Protein AF-A0A2I0KLZ4-F1 (afdb_monomer)

InterPro domains:
  IPR000477 Reverse transcriptase domain [PF00078] (87-154)
  IPR043128 Reverse transcriptase/Diguanylate cyclase domain [G3DSA:3.30.70.270] (88-162)
  IPR043502 DNA/RNA polymerase superfamily [SSF56672] (26-182)
  IPR053134 RNA-directed DNA polymerase homolog [PTHR24559] (25-86)

Secondary structure (DSSP, 8-state):
-HHHHHHTGGGBPPPS-S--SS-HHHHHHHHHHHTTS----SS-S----EEEEE-TTS-EEEEE--HHHHHHS------SSSSHHHHHHHHHHTTTBTTTEEEETTEEEE---TTS-HHHHHHHHHHHHHHTT--B-TTT---S-SEEEETTEEEESS-EEE-HHHHHHHHTPPPP-STT--

Organism: Punica granatum (NCBI:txid22663)

Solvent-accessible surface area (backbone atoms only — not comparable to full-atom values): 11755 Å² total; per-residue (Å²): 108,72,68,58,53,61,74,47,48,83,34,39,50,83,80,88,83,86,80,87,90,69,61,63,66,60,53,54,51,53,48,34,37,77,71,66,76,44,78,93,75,94,79,70,97,70,87,64,55,78,44,78,39,78,41,99,85,73,48,69,41,81,39,71,53,49,67,66,56,63,67,72,43,84,82,75,89,64,76,78,93,68,51,69,69,47,44,51,53,41,69,78,38,55,90,41,50,84,74,39,28,49,78,55,90,91,49,74,45,81,56,66,61,94,93,52,66,54,64,59,56,49,47,55,52,48,56,50,30,50,76,71,71,44,64,44,56,62,94,76,60,82,78,94,62,72,53,49,79,53,102,61,25,36,41,43,89,87,49,79,42,71,28,66,65,60,55,47,53,62,72,68,53,74,82,65,89,46,80,88,65,102

Sequence (182 aa):
MIDFLKEYQEVFAWSYADMLGLDPSIEEVVKQINTGFLEVCNYSEWVANIVPIEKKDGRVRVCVDYRDLNKASPKDNFPQPHIDVLRAMVTLFHDMMHKEIEIYVDDMIAKSKEGEDYLVILKHLFDRLKKYKLRLNPAKCTFGAKSGKLLGFVVSERSIEVDPYKVKAIRELPPPSTVREV

Mean predicted aligned error: 12.17 Å

Structure (mmCIF, N/CA/C/O backbone):
data_AF-A0A2I0KLZ4-F1
#
_entry.id   AF-A0A2I0KLZ4-F1
#
loop_
_atom_site.group_PDB
_atom_site.id
_atom_site.type_symbol
_atom_site.label_atom_id
_atom_site.label_alt_id
_atom_site.label_comp_id
_atom_site.label_asym_id
_atom_site.label_entity_id
_atom_site.label_seq_id
_atom_site.pdbx_PDB_ins_code
_atom_site.Cartn_x
_atom_site.Cartn_y
_atom_site.Cartn_z
_atom_site.occupancy
_atom_site.B_iso_or_equiv
_atom_site.auth_seq_id
_atom_site.auth_comp_id
_atom_site.auth_asym_id
_atom_site.auth_atom_id
_atom_site.pdbx_PDB_model_num
ATOM 1 N N . MET A 1 1 ? -1.731 2.064 21.688 1.00 77.25 1 MET A N 1
ATOM 2 C CA . MET A 1 1 ? -1.473 2.259 20.240 1.00 77.25 1 MET A CA 1
ATOM 3 C C . MET A 1 1 ? -0.016 1.991 19.881 1.00 77.25 1 MET A C 1
ATOM 5 O O . MET A 1 1 ? 0.218 1.078 19.112 1.00 77.25 1 MET A O 1
ATOM 9 N N . ILE A 1 2 ? 0.968 2.716 20.433 1.00 77.56 2 ILE A N 1
ATOM 10 C CA . ILE A 1 2 ? 2.391 2.489 20.094 1.00 77.56 2 ILE A CA 1
ATOM 11 C C . ILE A 1 2 ? 2.844 1.061 20.433 1.00 77.56 2 ILE A C 1
ATOM 13 O O . ILE A 1 2 ? 3.432 0.404 19.582 1.00 77.56 2 ILE A O 1
ATOM 17 N N . ASP A 1 3 ? 2.527 0.561 21.630 1.00 81.69 3 ASP A N 1
ATOM 18 C CA . ASP A 1 3 ? 2.915 -0.803 22.030 1.00 81.69 3 ASP A CA 1
ATOM 19 C C . ASP A 1 3 ? 2.234 -1.876 21.171 1.00 81.69 3 ASP A C 1
ATOM 21 O O . ASP A 1 3 ? 2.876 -2.832 20.755 1.00 81.69 3 ASP A O 1
ATOM 25 N N . PHE A 1 4 ? 0.976 -1.641 20.785 1.00 83.81 4 PHE A N 1
ATOM 26 C CA . PHE A 1 4 ? 0.249 -2.484 19.833 1.00 83.81 4 PHE A CA 1
ATOM 27 C C . PHE A 1 4 ? 0.931 -2.521 18.452 1.00 83.81 4 PHE A C 1
ATOM 29 O O . PHE A 1 4 ? 1.131 -3.584 17.879 1.00 83.81 4 PHE A O 1
ATOM 36 N N . LEU A 1 5 ? 1.355 -1.372 17.912 1.00 82.81 5 LEU A N 1
ATOM 37 C CA . LEU A 1 5 ? 2.069 -1.333 16.627 1.00 82.81 5 LEU A CA 1
ATOM 38 C C . LEU A 1 5 ? 3.445 -2.017 16.702 1.00 82.81 5 LEU A C 1
ATOM 40 O O . LEU A 1 5 ? 3.904 -2.569 15.704 1.00 82.81 5 LEU 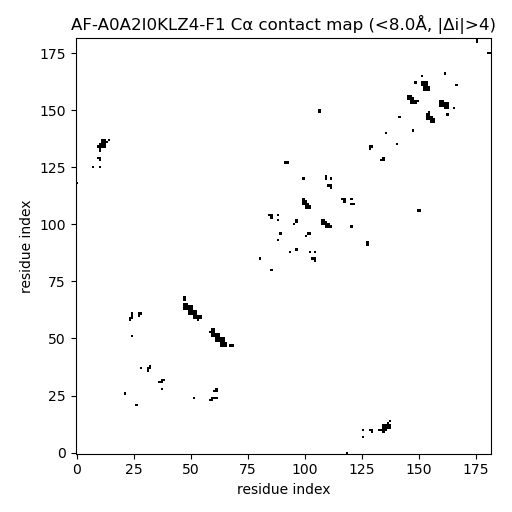A O 1
ATOM 44 N N . LYS A 1 6 ? 4.099 -1.991 17.871 1.00 79.12 6 LYS A N 1
ATOM 45 C CA . LYS A 1 6 ? 5.355 -2.717 18.112 1.00 79.12 6 LYS A CA 1
ATOM 46 C C . LYS A 1 6 ? 5.154 -4.233 18.167 1.00 79.12 6 LYS A C 1
ATOM 48 O O . LYS A 1 6 ? 6.034 -4.959 17.725 1.00 79.12 6 LYS A O 1
ATOM 53 N N . GLU A 1 7 ? 4.020 -4.700 18.679 1.00 86.81 7 GLU A N 1
ATOM 54 C CA . GLU A 1 7 ? 3.670 -6.126 18.697 1.00 86.81 7 GLU A CA 1
ATOM 55 C C . GLU A 1 7 ? 3.485 -6.696 17.281 1.00 86.81 7 GLU A C 1
ATOM 57 O O . GLU A 1 7 ? 3.832 -7.846 17.038 1.00 86.81 7 GLU A O 1
ATOM 62 N N . TYR A 1 8 ? 3.006 -5.874 16.341 1.00 85.50 8 TYR A N 1
ATOM 63 C CA . TYR A 1 8 ? 2.687 -6.260 14.960 1.00 85.50 8 TYR A CA 1
ATOM 64 C C . TYR A 1 8 ? 3.692 -5.736 13.916 1.00 85.50 8 TYR A C 1
ATOM 66 O O . TYR A 1 8 ? 3.329 -5.443 12.772 1.00 85.50 8 TYR A O 1
ATOM 74 N N . GLN A 1 9 ? 4.968 -5.590 14.282 1.00 79.38 9 GLN A N 1
ATOM 75 C CA . GLN A 1 9 ? 6.009 -5.040 13.400 1.00 79.38 9 GLN A CA 1
ATOM 76 C C . GLN A 1 9 ? 6.151 -5.784 12.064 1.00 79.38 9 GLN A C 1
ATOM 78 O O . GLN A 1 9 ? 6.431 -5.167 11.040 1.00 79.38 9 GLN A O 1
ATOM 83 N N . GLU A 1 10 ? 5.911 -7.092 12.042 1.00 78.81 10 GLU A N 1
ATOM 84 C CA . GLU A 1 10 ? 5.998 -7.955 10.863 1.00 78.81 10 GLU A CA 1
ATOM 85 C C . GLU A 1 10 ? 4.926 -7.683 9.797 1.00 78.81 10 GLU A C 1
ATOM 87 O O . GLU A 1 10 ? 5.095 -8.077 8.637 1.00 78.81 10 GLU A O 1
ATOM 92 N N . VAL A 1 11 ? 3.831 -7.018 10.183 1.00 85.56 11 VAL A N 1
ATOM 93 C CA . VAL A 1 11 ? 2.779 -6.554 9.267 1.00 85.56 11 VAL A CA 1
ATOM 94 C C . VAL A 1 11 ? 3.262 -5.340 8.474 1.00 85.56 11 VAL A C 1
ATOM 96 O O . VAL A 1 11 ? 2.727 -5.049 7.409 1.00 85.56 11 VAL A O 1
ATOM 99 N N . PHE A 1 12 ? 4.305 -4.645 8.927 1.00 81.44 12 PHE A N 1
ATOM 100 C CA . PHE A 1 12 ? 4.849 -3.485 8.235 1.00 81.44 12 PHE A CA 1
ATOM 101 C C . PHE A 1 12 ? 6.035 -3.863 7.340 1.00 81.44 12 PHE A C 1
ATOM 103 O O . PHE A 1 12 ? 6.899 -4.666 7.687 1.00 81.44 12 PHE A O 1
ATOM 110 N N . ALA A 1 13 ? 6.088 -3.274 6.147 1.00 72.62 13 ALA A N 1
ATOM 111 C CA . ALA A 1 13 ? 7.264 -3.341 5.292 1.00 72.62 13 ALA A CA 1
ATOM 112 C C . ALA A 1 13 ? 8.399 -2.489 5.891 1.00 72.62 13 ALA A C 1
ATOM 114 O O . ALA A 1 13 ? 8.165 -1.366 6.341 1.00 72.62 13 ALA A O 1
ATOM 115 N N . TRP A 1 14 ? 9.629 -3.011 5.870 1.00 56.78 14 TRP A N 1
ATOM 116 C CA . TRP A 1 14 ? 10.819 -2.321 6.376 1.00 56.78 14 TRP A CA 1
ATOM 117 C C . TRP A 1 14 ? 11.061 -0.982 5.662 1.00 56.78 14 TRP A C 1
ATOM 119 O O . TRP A 1 14 ? 10.890 -0.865 4.444 1.00 56.78 14 TRP A O 1
ATOM 129 N N . SER A 1 15 ? 11.471 0.029 6.435 1.00 53.22 15 SER A N 1
ATOM 130 C CA . SER A 1 15 ? 11.843 1.349 5.919 1.00 53.22 15 SER A CA 1
ATOM 131 C C . SER A 1 15 ? 13.160 1.281 5.132 1.00 53.22 15 SER A C 1
ATOM 133 O O . SER A 1 15 ? 14.058 0.513 5.455 1.00 53.22 15 SER A O 1
ATOM 135 N N . TYR A 1 16 ? 13.248 2.089 4.077 1.00 49.69 16 TYR A N 1
ATOM 136 C CA . TYR A 1 16 ? 14.308 2.093 3.060 1.00 49.69 16 TYR A CA 1
ATOM 137 C C . TYR A 1 16 ? 15.537 2.944 3.457 1.00 49.69 16 TYR A C 1
ATOM 139 O O . TYR A 1 16 ? 16.311 3.314 2.586 1.00 49.69 16 TYR A O 1
ATOM 147 N N . ALA A 1 17 ? 15.682 3.331 4.726 1.00 47.25 17 ALA A N 1
ATOM 148 C CA . ALA A 1 17 ? 16.567 4.431 5.123 1.00 47.25 17 ALA A CA 1
ATOM 149 C C . ALA A 1 17 ? 18.050 4.071 5.377 1.00 47.25 17 ALA A C 1
ATOM 151 O O . ALA A 1 17 ? 18.837 4.991 5.567 1.00 47.25 17 ALA A O 1
ATOM 152 N N . ASP A 1 18 ? 18.453 2.794 5.353 1.00 43.84 18 ASP A N 1
ATOM 153 C CA . ASP A 1 18 ? 19.732 2.375 5.964 1.00 43.84 18 ASP A CA 1
ATOM 154 C C . ASP A 1 18 ? 20.836 1.877 5.009 1.00 43.84 18 ASP A C 1
ATOM 156 O O . ASP A 1 18 ? 21.743 1.174 5.452 1.00 43.84 18 ASP A O 1
ATOM 160 N N . MET A 1 19 ? 20.831 2.209 3.714 1.00 39.34 19 MET A N 1
ATOM 161 C CA . MET A 1 19 ? 21.924 1.785 2.820 1.00 39.34 19 MET A CA 1
ATOM 162 C C . MET A 1 19 ? 22.423 2.937 1.937 1.00 39.34 19 MET A C 1
ATOM 164 O O . MET A 1 19 ? 21.655 3.610 1.262 1.00 39.34 19 MET A O 1
ATOM 168 N N . LEU A 1 20 ? 23.731 3.214 2.020 1.00 38.75 20 LEU A N 1
ATOM 169 C CA . LEU A 1 20 ? 24.449 4.248 1.268 1.00 38.75 20 LEU A CA 1
ATOM 170 C C . LEU A 1 20 ? 25.515 3.584 0.384 1.00 38.75 20 LEU A C 1
ATOM 172 O O . LEU A 1 20 ? 26.321 2.808 0.896 1.00 38.75 20 LEU A O 1
ATOM 176 N N . GLY A 1 21 ? 25.599 3.983 -0.894 1.00 45.34 21 GLY A N 1
ATOM 177 C CA . GLY A 1 21 ? 26.885 4.017 -1.612 1.00 45.34 21 GLY A CA 1
ATOM 178 C C . GLY A 1 21 ? 27.029 3.294 -2.958 1.00 45.34 21 GLY A C 1
ATOM 179 O O . GLY A 1 21 ? 28.167 3.091 -3.372 1.00 45.34 21 GLY A O 1
ATOM 180 N N . LEU A 1 22 ? 25.957 2.923 -3.665 1.00 45.44 22 LEU A N 1
ATOM 181 C CA . LEU A 1 22 ? 26.035 2.308 -5.005 1.00 45.44 22 LEU A CA 1
ATOM 182 C C . LEU A 1 22 ? 25.039 2.951 -5.987 1.00 45.44 22 LEU A C 1
ATOM 184 O O . LEU A 1 22 ? 24.196 3.747 -5.583 1.00 45.44 22 LEU A O 1
ATOM 188 N N . ASP A 1 23 ? 25.165 2.633 -7.283 1.00 59.16 23 ASP A N 1
ATOM 189 C CA . ASP A 1 23 ? 24.209 3.045 -8.323 1.00 59.16 23 ASP A CA 1
ATOM 190 C C . ASP A 1 23 ? 22.766 2.726 -7.863 1.00 59.16 23 ASP A C 1
ATOM 192 O O . ASP A 1 23 ? 22.463 1.550 -7.616 1.00 59.16 23 ASP A O 1
ATOM 196 N N . PRO A 1 24 ? 21.872 3.732 -7.754 1.00 59.97 24 PRO A N 1
ATOM 197 C CA . PRO A 1 24 ? 20.526 3.555 -7.203 1.00 59.97 24 PRO A CA 1
ATOM 198 C C . PRO A 1 24 ? 19.685 2.502 -7.933 1.00 59.97 24 PRO A C 1
ATOM 200 O O . PRO A 1 24 ? 18.755 1.937 -7.357 1.00 59.97 24 PRO A O 1
ATOM 203 N N . SER A 1 25 ? 19.983 2.239 -9.208 1.00 63.12 25 SER A N 1
ATOM 204 C CA . SER A 1 25 ? 19.291 1.220 -9.996 1.00 63.12 25 SER A CA 1
ATOM 205 C C . SER A 1 25 ? 19.731 -0.201 -9.630 1.00 63.12 25 SER A C 1
ATOM 207 O O . SER A 1 25 ? 18.892 -1.097 -9.531 1.00 63.12 25 SER A O 1
ATOM 209 N N . ILE A 1 26 ? 21.024 -0.401 -9.365 1.00 67.00 26 ILE A N 1
ATOM 210 C CA . ILE A 1 26 ? 21.593 -1.698 -8.979 1.00 67.00 26 ILE A CA 1
ATOM 211 C C . ILE A 1 26 ? 21.190 -2.045 -7.545 1.00 67.00 26 ILE A C 1
ATOM 213 O O . ILE A 1 26 ? 20.821 -3.189 -7.279 1.00 67.00 26 ILE A O 1
ATOM 217 N N . GLU A 1 27 ? 21.196 -1.070 -6.635 1.00 70.44 27 GLU A N 1
ATOM 218 C CA . GLU A 1 27 ? 20.752 -1.272 -5.251 1.00 70.44 27 GLU A CA 1
ATOM 219 C C . GLU A 1 27 ? 19.294 -1.759 -5.185 1.00 70.44 27 GLU A C 1
ATOM 221 O O . GLU A 1 27 ? 18.989 -2.733 -4.492 1.00 70.44 27 GLU A O 1
ATOM 226 N N . GLU A 1 28 ? 18.399 -1.142 -5.962 1.00 71.25 28 GLU A N 1
ATOM 227 C CA . GLU A 1 28 ? 16.984 -1.519 -6.006 1.00 71.25 28 GLU A CA 1
ATOM 228 C C . GLU A 1 28 ? 16.784 -2.947 -6.553 1.00 71.25 28 GLU A C 1
ATOM 230 O O . GLU A 1 28 ? 15.979 -3.708 -6.011 1.00 71.25 28 GLU A O 1
ATOM 235 N N . VAL A 1 29 ? 17.548 -3.359 -7.573 1.00 75.56 29 VAL A N 1
ATOM 236 C CA . VAL A 1 29 ? 17.492 -4.731 -8.114 1.00 75.56 29 VAL A CA 1
ATOM 237 C C . VAL A 1 29 ? 18.037 -5.749 -7.108 1.00 75.56 29 VAL A C 1
ATOM 239 O O . VAL A 1 29 ? 17.384 -6.761 -6.845 1.00 75.56 29 VAL A O 1
ATOM 242 N N . VAL A 1 30 ? 19.191 -5.478 -6.489 1.00 76.00 30 VAL A N 1
ATOM 243 C CA . VAL A 1 30 ? 19.788 -6.351 -5.459 1.00 76.00 30 VAL A CA 1
ATOM 244 C C . VAL A 1 30 ? 18.844 -6.510 -4.265 1.00 76.00 30 VAL A C 1
ATOM 246 O O . VAL A 1 30 ? 18.677 -7.613 -3.743 1.00 76.00 30 VAL A O 1
ATOM 249 N N . LYS A 1 31 ? 18.152 -5.441 -3.863 1.00 72.06 31 LYS A N 1
ATOM 250 C CA . LYS A 1 31 ? 17.119 -5.495 -2.824 1.00 72.06 31 LYS A CA 1
ATOM 251 C C . LYS A 1 31 ? 15.972 -6.433 -3.197 1.00 72.06 31 LYS A C 1
ATOM 253 O O . LYS A 1 31 ? 15.527 -7.225 -2.362 1.00 72.06 31 LYS A O 1
ATOM 258 N N . GLN A 1 32 ? 15.474 -6.350 -4.426 1.00 74.94 32 GLN A N 1
ATOM 259 C CA . GLN A 1 32 ? 14.390 -7.217 -4.881 1.00 74.94 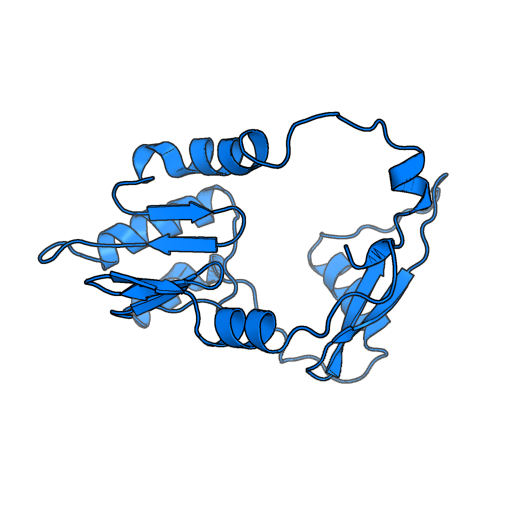32 GLN A CA 1
ATOM 260 C C . GLN A 1 32 ? 14.825 -8.691 -4.945 1.00 74.94 32 GLN A C 1
ATOM 262 O O . GLN A 1 32 ? 14.034 -9.562 -4.591 1.00 74.94 32 GLN A O 1
ATOM 267 N N . ILE A 1 33 ? 16.092 -8.978 -5.266 1.00 78.81 33 ILE A N 1
ATOM 268 C CA . ILE A 1 33 ? 16.663 -10.333 -5.168 1.00 78.81 33 ILE A CA 1
ATOM 269 C C . ILE A 1 33 ? 16.727 -10.802 -3.705 1.00 78.81 33 ILE A C 1
ATOM 271 O O . ILE A 1 33 ? 16.198 -11.858 -3.370 1.00 78.81 33 ILE A O 1
ATOM 275 N N . ASN A 1 34 ? 17.295 -9.997 -2.800 1.00 75.00 34 ASN A N 1
ATOM 276 C CA . ASN A 1 34 ? 17.437 -10.354 -1.379 1.00 75.00 34 ASN A CA 1
ATOM 277 C C . ASN A 1 34 ? 16.092 -10.567 -0.665 1.00 75.00 34 ASN A C 1
ATOM 279 O O . ASN A 1 34 ? 16.003 -11.332 0.293 1.00 75.00 34 ASN A O 1
ATOM 283 N N . THR A 1 35 ? 15.040 -9.881 -1.115 1.00 72.50 35 THR A N 1
ATOM 284 C CA . THR A 1 35 ? 13.671 -10.048 -0.597 1.00 72.50 35 THR A CA 1
ATOM 285 C C . THR A 1 35 ? 12.906 -11.200 -1.255 1.00 72.50 35 THR A C 1
ATOM 287 O O . THR A 1 35 ? 11.785 -11.488 -0.836 1.00 72.50 35 THR A O 1
ATOM 290 N N . GLY A 1 36 ? 13.502 -11.873 -2.247 1.00 74.12 36 GLY A N 1
ATOM 291 C CA . GLY A 1 36 ? 12.901 -12.986 -2.983 1.00 74.12 36 GLY A CA 1
ATOM 292 C C . GLY A 1 36 ? 11.841 -12.565 -4.003 1.00 74.12 36 GLY A C 1
ATOM 293 O O . GLY A 1 36 ? 11.040 -13.395 -4.420 1.00 74.12 36 GLY A O 1
ATOM 294 N N . PHE A 1 37 ? 11.794 -11.283 -4.377 1.00 74.19 37 PHE A N 1
ATOM 295 C CA . PHE A 1 37 ? 10.892 -10.779 -5.416 1.00 74.19 37 PHE A CA 1
ATOM 296 C C . PHE A 1 37 ? 11.436 -11.035 -6.829 1.00 74.19 37 PHE A C 1
ATOM 298 O O . PHE A 1 37 ? 10.658 -11.240 -7.758 1.00 74.19 37 PHE A O 1
ATOM 305 N N . LEU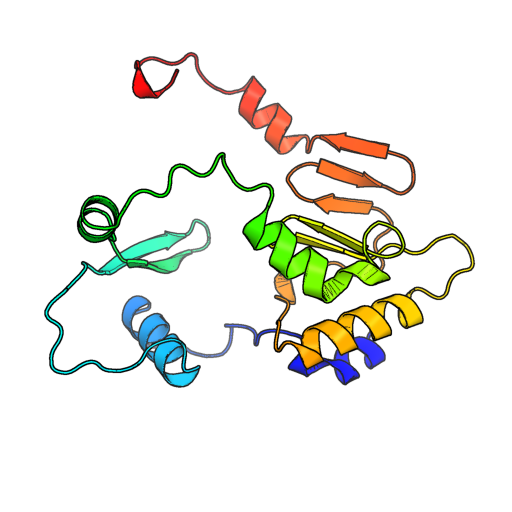 A 1 38 ? 12.764 -11.036 -6.987 1.00 80.69 38 LEU A N 1
ATOM 306 C CA . LEU A 1 38 ? 13.463 -11.377 -8.226 1.00 80.69 38 LEU A CA 1
ATOM 307 C C . LEU A 1 38 ? 14.370 -12.592 -8.021 1.00 80.69 38 LEU A C 1
ATOM 309 O O . LEU A 1 38 ? 14.909 -12.804 -6.937 1.00 80.69 38 LEU A O 1
ATOM 313 N N . GLU A 1 39 ? 14.591 -13.338 -9.097 1.00 83.38 39 GLU A N 1
ATOM 314 C CA . GLU A 1 39 ? 15.518 -14.466 -9.154 1.00 83.38 39 GLU A CA 1
ATOM 315 C C . GLU A 1 39 ? 16.369 -14.368 -10.427 1.00 83.38 39 GLU A C 1
ATOM 317 O O . GLU A 1 39 ? 15.939 -13.813 -11.442 1.00 83.38 39 GLU A O 1
ATOM 322 N N . VAL A 1 40 ? 17.596 -14.888 -10.375 1.00 85.00 40 VAL A N 1
ATOM 323 C CA . VAL A 1 40 ? 18.497 -14.918 -11.532 1.00 85.00 40 VAL A CA 1
ATOM 324 C C . VAL A 1 40 ? 18.024 -15.979 -12.527 1.00 85.00 40 VAL A C 1
ATOM 326 O O . VAL A 1 40 ? 17.937 -17.158 -12.195 1.00 85.00 40 VAL A O 1
ATOM 329 N N . CYS A 1 41 ? 17.779 -15.571 -13.773 1.00 84.00 41 CYS A N 1
ATOM 330 C CA . CYS A 1 41 ? 17.452 -16.470 -14.877 1.00 84.00 41 CYS A CA 1
ATOM 331 C C . CYS A 1 41 ? 18.624 -16.536 -15.867 1.00 84.00 41 CYS A C 1
ATOM 333 O O . CYS A 1 41 ? 19.024 -15.517 -16.423 1.00 84.00 41 CYS A O 1
ATOM 335 N N . ASN A 1 42 ? 19.164 -17.736 -16.104 1.00 79.12 42 ASN A N 1
ATOM 336 C CA . ASN A 1 42 ? 20.332 -17.930 -16.975 1.00 79.12 42 ASN A CA 1
ATOM 337 C C . ASN A 1 42 ? 19.972 -18.187 -18.453 1.00 79.12 42 ASN A C 1
ATOM 339 O O . ASN A 1 42 ? 20.849 -18.112 -19.309 1.00 79.12 42 ASN A O 1
ATOM 343 N N . TYR A 1 43 ? 18.701 -18.485 -18.760 1.00 74.94 43 TYR A N 1
ATOM 344 C CA . TYR A 1 43 ? 18.252 -18.924 -20.090 1.00 74.94 43 TYR A CA 1
ATOM 345 C C . TYR A 1 43 ? 16.854 -18.381 -20.431 1.00 74.94 43 TYR A C 1
ATOM 347 O O . TYR A 1 43 ? 15.897 -19.140 -20.569 1.00 74.94 43 TYR A O 1
ATOM 355 N N . SER A 1 44 ? 16.710 -17.058 -20.529 1.00 80.31 44 SER A N 1
ATOM 356 C CA . SER A 1 44 ? 15.431 -16.431 -20.879 1.00 80.31 44 SER A CA 1
ATOM 357 C C . SER A 1 44 ? 15.236 -16.337 -22.395 1.00 80.31 44 SER A C 1
ATOM 359 O O . SER A 1 44 ? 16.037 -15.708 -23.084 1.00 80.31 44 SER A O 1
ATOM 361 N N . GLU A 1 45 ? 14.125 -16.859 -22.913 1.00 84.25 45 GLU A N 1
ATOM 362 C CA . GLU A 1 45 ? 13.691 -16.596 -24.299 1.00 84.25 45 GLU A CA 1
ATOM 363 C C . GLU A 1 45 ? 13.118 -15.178 -24.483 1.00 84.25 45 GLU A C 1
ATOM 365 O O . GLU A 1 45 ? 12.977 -14.695 -25.604 1.00 84.25 45 GLU A O 1
ATOM 370 N N . TRP A 1 46 ? 12.806 -14.499 -23.375 1.00 83.50 46 TRP A N 1
ATOM 371 C CA . TRP A 1 46 ? 12.193 -13.176 -23.342 1.00 83.50 46 TRP A CA 1
ATOM 372 C C . TRP A 1 46 ? 13.040 -12.210 -22.522 1.00 83.50 46 TRP A C 1
ATOM 374 O O . TRP A 1 46 ? 13.427 -12.518 -21.397 1.00 83.50 46 TRP A O 1
ATOM 384 N N . VAL A 1 47 ? 13.282 -11.020 -23.072 1.00 85.00 47 VAL A N 1
ATOM 385 C CA . VAL A 1 47 ? 14.006 -9.936 -22.400 1.00 85.00 47 VAL A CA 1
ATOM 386 C C . VAL A 1 47 ? 13.194 -8.656 -22.542 1.00 85.00 47 VAL A C 1
ATOM 388 O O . VAL A 1 47 ? 12.685 -8.349 -23.618 1.00 85.00 47 VAL A O 1
ATOM 391 N N . ALA A 1 48 ? 13.075 -7.908 -21.449 1.00 86.12 48 ALA A N 1
ATOM 392 C CA . ALA A 1 48 ? 12.462 -6.590 -21.434 1.00 86.12 48 ALA A CA 1
ATOM 393 C C . ALA A 1 48 ? 13.476 -5.568 -20.920 1.00 86.12 48 ALA A C 1
ATOM 395 O O . ALA A 1 48 ? 14.255 -5.851 -20.008 1.00 86.12 48 ALA A O 1
ATOM 396 N N . ASN A 1 49 ? 13.465 -4.375 -21.510 1.00 85.00 49 ASN A N 1
ATOM 397 C CA . ASN A 1 49 ? 14.389 -3.321 -21.117 1.00 85.00 49 ASN A CA 1
ATOM 398 C C . ASN A 1 49 ? 14.061 -2.815 -19.710 1.00 85.00 49 ASN A C 1
ATOM 400 O O . ASN A 1 49 ? 12.897 -2.588 -19.371 1.00 85.00 49 ASN A O 1
ATOM 404 N N . ILE A 1 50 ? 15.104 -2.583 -18.917 1.00 82.56 50 ILE A N 1
ATOM 405 C CA . ILE A 1 50 ? 14.997 -1.895 -17.635 1.00 82.56 50 ILE A CA 1
ATOM 406 C C . ILE A 1 50 ? 15.136 -0.390 -17.878 1.00 82.56 50 ILE A C 1
ATOM 408 O O . ILE A 1 50 ? 16.095 0.072 -18.490 1.00 82.56 50 ILE A O 1
ATOM 412 N N . VAL A 1 51 ? 14.166 0.371 -17.386 1.00 84.44 51 VAL A N 1
ATOM 413 C CA . VAL A 1 51 ? 14.066 1.822 -17.520 1.00 84.44 51 VAL A CA 1
ATOM 414 C C . VAL A 1 51 ? 14.100 2.440 -16.119 1.00 84.44 51 VAL A C 1
ATOM 416 O O . VAL A 1 51 ? 13.106 2.353 -15.390 1.00 84.44 51 VAL A O 1
ATOM 419 N N . PRO A 1 52 ? 15.220 3.053 -15.703 1.00 80.94 52 PRO A N 1
ATOM 420 C CA . PRO A 1 52 ? 15.263 3.822 -14.469 1.00 80.94 52 PRO A CA 1
ATOM 421 C C . PRO A 1 52 ? 14.478 5.126 -14.647 1.00 80.94 52 PRO A C 1
ATOM 423 O O . PRO A 1 52 ? 14.645 5.844 -15.631 1.00 80.94 52 PRO A O 1
ATOM 426 N N . ILE A 1 53 ? 13.601 5.428 -13.694 1.00 81.69 53 ILE A N 1
ATOM 427 C CA . ILE A 1 53 ? 12.789 6.647 -13.678 1.00 81.69 53 ILE A CA 1
ATOM 428 C C . ILE A 1 53 ? 13.026 7.377 -12.364 1.00 81.69 53 ILE A C 1
ATOM 430 O O . ILE A 1 53 ? 12.820 6.810 -11.291 1.00 81.69 53 ILE A O 1
ATOM 434 N N . GLU A 1 54 ? 13.387 8.650 -12.432 1.00 81.44 54 GLU A N 1
ATOM 435 C CA . GLU A 1 54 ? 13.489 9.497 -11.248 1.00 81.44 54 GLU A CA 1
ATOM 436 C C . GLU A 1 54 ? 12.095 9.902 -10.752 1.00 81.44 54 GLU A C 1
ATOM 438 O O . GLU A 1 54 ? 11.255 10.428 -11.489 1.00 81.44 54 GLU A O 1
ATOM 443 N N . LYS A 1 55 ? 11.820 9.644 -9.474 1.00 77.38 55 LYS A N 1
ATOM 444 C CA . LYS A 1 55 ? 10.647 10.182 -8.789 1.00 77.38 55 LYS A CA 1
ATOM 445 C C . LYS A 1 55 ? 10.881 11.651 -8.440 1.00 77.38 55 LYS A C 1
ATOM 447 O O . LYS A 1 55 ? 12.007 12.103 -8.270 1.00 77.38 55 LYS A O 1
ATOM 452 N N . LYS A 1 56 ? 9.781 12.377 -8.208 1.00 78.06 56 LYS A N 1
ATOM 453 C CA . LYS A 1 56 ? 9.802 13.781 -7.749 1.00 78.06 56 LYS A CA 1
ATOM 454 C C . LYS A 1 56 ? 10.575 14.000 -6.439 1.00 78.06 56 LYS A C 1
ATOM 456 O O . LYS A 1 56 ? 10.955 15.125 -6.154 1.00 78.06 56 LYS A O 1
ATOM 461 N N . ASP A 1 57 ? 10.759 12.952 -5.639 1.00 77.00 57 ASP A N 1
ATOM 462 C CA . ASP A 1 57 ? 11.500 12.979 -4.374 1.00 77.00 57 ASP A CA 1
ATOM 463 C C . ASP A 1 57 ? 12.984 12.587 -4.526 1.00 77.00 57 ASP A C 1
ATOM 465 O O . ASP A 1 57 ? 13.657 12.364 -3.524 1.00 77.00 57 ASP A O 1
ATOM 469 N N . GLY A 1 58 ? 13.486 12.473 -5.761 1.00 73.94 58 GLY A N 1
ATOM 470 C CA . GLY A 1 58 ? 14.872 12.116 -6.073 1.00 73.94 58 GLY A CA 1
ATOM 471 C C . GLY A 1 58 ? 15.178 10.617 -6.017 1.00 73.94 58 GLY A C 1
ATOM 472 O O . GLY A 1 58 ? 16.282 10.213 -6.368 1.00 73.94 58 GLY A O 1
ATOM 473 N N . ARG A 1 59 ? 14.227 9.761 -5.609 1.00 74.88 59 ARG A N 1
ATOM 474 C CA . ARG A 1 59 ? 14.430 8.302 -5.600 1.00 74.88 59 ARG A CA 1
ATOM 475 C C . ARG A 1 59 ? 14.273 7.713 -6.999 1.00 74.88 59 ARG A C 1
ATOM 477 O O . ARG A 1 59 ? 13.330 8.052 -7.712 1.00 74.88 59 ARG A O 1
ATOM 484 N N . VAL A 1 60 ? 15.122 6.756 -7.366 1.00 75.19 60 VAL A N 1
ATOM 485 C CA . VAL A 1 60 ? 14.984 6.018 -8.630 1.00 75.19 60 VAL A CA 1
ATOM 486 C C . VAL A 1 60 ? 13.941 4.907 -8.483 1.00 75.19 60 VAL A C 1
ATOM 488 O O . VAL A 1 60 ? 13.859 4.221 -7.466 1.00 75.19 60 VAL A O 1
ATOM 491 N N . ARG A 1 61 ? 13.100 4.743 -9.503 1.00 79.19 61 ARG A N 1
ATOM 492 C CA . ARG A 1 61 ? 12.215 3.596 -9.691 1.00 79.19 61 ARG A CA 1
ATOM 493 C C . ARG A 1 61 ? 12.710 2.803 -10.888 1.00 79.19 61 ARG A C 1
ATOM 495 O O . ARG A 1 61 ? 12.733 3.322 -11.999 1.00 79.19 61 ARG A O 1
ATOM 502 N N . VAL A 1 62 ? 13.049 1.543 -10.662 1.00 81.38 62 VAL A N 1
ATOM 503 C CA . VAL A 1 62 ? 13.354 0.598 -11.734 1.00 81.38 62 VAL A CA 1
ATOM 504 C C . VAL A 1 62 ? 12.028 0.129 -12.338 1.00 81.38 62 VAL A C 1
ATOM 506 O O . VAL A 1 62 ? 11.233 -0.531 -11.668 1.00 81.38 62 VAL A O 1
ATOM 509 N N . CYS A 1 63 ? 11.746 0.525 -13.577 1.00 82.69 63 CYS A N 1
ATOM 510 C CA . CYS A 1 63 ? 10.572 0.088 -14.329 1.00 82.69 63 CYS A CA 1
ATOM 511 C C . CYS A 1 63 ? 10.998 -0.888 -15.422 1.00 82.69 63 CYS A C 1
ATOM 513 O O . CYS A 1 63 ? 12.027 -0.695 -16.055 1.00 82.69 63 CYS A O 1
ATOM 515 N N . VAL A 1 64 ? 10.195 -1.916 -15.679 1.00 83.81 64 VAL A N 1
ATOM 516 C CA . VAL A 1 64 ? 10.434 -2.838 -16.795 1.00 83.81 64 VAL A CA 1
ATOM 517 C C . VAL A 1 64 ? 9.507 -2.460 -17.946 1.00 83.81 64 VAL A C 1
ATOM 519 O O . VAL A 1 64 ? 8.302 -2.276 -17.752 1.00 83.81 64 VAL A O 1
ATOM 522 N N . ASP A 1 65 ? 10.067 -2.309 -19.142 1.00 86.69 65 ASP A N 1
ATOM 523 C CA . ASP A 1 65 ? 9.319 -1.969 -20.345 1.00 86.69 65 ASP A CA 1
ATOM 524 C C . ASP A 1 65 ? 8.629 -3.204 -20.931 1.00 86.69 65 ASP A C 1
ATOM 526 O O . ASP A 1 65 ? 9.133 -3.878 -21.828 1.00 86.69 65 ASP A O 1
ATOM 530 N N . TYR A 1 66 ? 7.433 -3.486 -20.423 1.00 86.69 66 TYR A N 1
ATOM 531 C CA . TYR A 1 66 ? 6.613 -4.604 -20.878 1.00 86.69 66 TYR A CA 1
ATOM 532 C C . TYR A 1 66 ? 5.834 -4.322 -22.168 1.00 86.69 66 TYR A C 1
ATOM 534 O O . TYR A 1 66 ? 4.888 -5.044 -22.454 1.00 86.69 66 TYR A O 1
ATOM 542 N N . ARG A 1 67 ? 6.148 -3.290 -22.966 1.00 87.75 67 ARG A N 1
ATOM 543 C CA . ARG A 1 67 ? 5.334 -2.957 -24.155 1.00 87.75 67 ARG A CA 1
ATOM 544 C C . ARG A 1 67 ? 5.198 -4.119 -25.135 1.00 87.75 67 ARG A C 1
ATOM 546 O O . ARG A 1 67 ? 4.091 -4.366 -25.605 1.00 87.75 67 ARG A O 1
ATOM 553 N N . ASP A 1 68 ? 6.285 -4.821 -25.433 1.00 88.81 68 ASP A N 1
ATOM 554 C CA . ASP A 1 68 ? 6.243 -5.933 -26.386 1.00 88.81 68 ASP A CA 1
ATOM 555 C C . ASP A 1 68 ? 5.647 -7.198 -25.760 1.00 88.81 68 ASP A C 1
ATOM 557 O O . ASP A 1 68 ? 4.834 -7.861 -26.403 1.00 88.81 68 ASP A O 1
ATOM 561 N N . LEU A 1 69 ? 5.912 -7.442 -24.470 1.00 86.06 69 LEU A N 1
ATOM 562 C CA . LEU A 1 69 ? 5.243 -8.500 -23.708 1.00 86.06 69 LEU A CA 1
ATOM 563 C C . LEU A 1 69 ? 3.723 -8.282 -23.674 1.00 86.06 69 LEU A C 1
ATOM 565 O O . LEU A 1 69 ? 2.963 -9.171 -24.022 1.00 86.06 69 LEU A O 1
ATOM 569 N N . ASN A 1 70 ? 3.265 -7.076 -23.344 1.00 85.62 70 ASN A N 1
ATOM 570 C CA . ASN A 1 70 ? 1.848 -6.723 -23.260 1.00 85.62 70 ASN A CA 1
ATOM 571 C C . ASN A 1 70 ? 1.125 -6.806 -24.614 1.00 85.62 70 ASN A C 1
ATOM 573 O O . ASN A 1 70 ? -0.092 -6.980 -24.637 1.00 85.62 70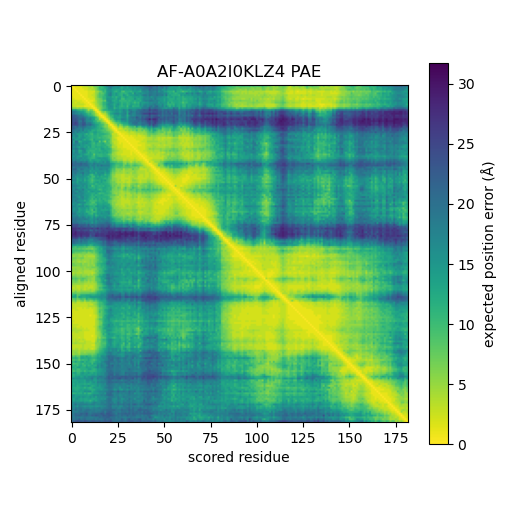 ASN A O 1
ATOM 577 N N . LYS A 1 71 ? 1.836 -6.655 -25.743 1.00 86.75 71 LYS A N 1
ATOM 578 C CA . LYS A 1 71 ? 1.273 -6.886 -27.086 1.00 86.75 71 LYS A CA 1
ATOM 579 C C . LYS A 1 71 ? 1.143 -8.375 -27.404 1.00 86.75 71 LYS A C 1
ATOM 581 O O . LYS A 1 71 ? 0.187 -8.746 -28.078 1.00 86.75 71 LYS A O 1
ATOM 586 N N . ALA A 1 72 ? 2.115 -9.182 -26.979 1.00 86.75 72 ALA A N 1
ATOM 587 C CA . ALA A 1 72 ? 2.142 -10.625 -27.204 1.00 86.75 72 ALA A CA 1
ATOM 588 C C . ALA A 1 72 ? 1.200 -11.385 -26.254 1.00 86.75 72 ALA A C 1
ATOM 590 O O . ALA A 1 72 ? 0.671 -12.434 -26.616 1.00 86.75 72 ALA A O 1
ATOM 591 N N . SER A 1 73 ? 0.970 -10.844 -25.057 1.00 84.56 73 SER A N 1
ATOM 592 C CA . SER A 1 73 ? 0.046 -11.395 -24.075 1.00 84.56 73 SER A CA 1
ATOM 593 C C . SER A 1 73 ? -1.395 -11.360 -24.594 1.00 84.56 73 SER A C 1
ATOM 595 O O . SER A 1 73 ? -1.831 -10.332 -25.128 1.00 84.56 73 SER A O 1
ATOM 597 N N . PRO A 1 74 ? -2.174 -12.440 -24.401 1.00 83.12 74 PRO A N 1
ATOM 598 C CA . PRO A 1 74 ? -3.604 -12.427 -24.665 1.00 83.12 74 PRO A CA 1
ATOM 599 C C . PRO A 1 74 ? -4.258 -11.261 -23.925 1.00 83.12 74 PRO A C 1
ATOM 601 O O . PRO A 1 74 ? -4.105 -11.112 -22.711 1.00 83.12 74 PRO A O 1
ATOM 604 N N . LYS A 1 75 ? -4.977 -10.412 -24.661 1.00 75.62 75 LYS A N 1
ATOM 605 C CA . LYS A 1 75 ? -5.779 -9.360 -24.045 1.00 75.62 75 LYS A CA 1
ATOM 606 C C . LYS A 1 75 ? -7.042 -9.997 -23.512 1.00 75.62 75 LYS A C 1
ATOM 608 O O . LYS A 1 75 ? -7.917 -10.371 -24.292 1.00 75.62 75 LYS A O 1
ATOM 613 N N . ASP A 1 76 ? -7.124 -10.107 -22.198 1.00 69.44 76 ASP A N 1
ATOM 614 C CA . ASP A 1 76 ? -8.386 -10.446 -21.580 1.00 69.44 76 ASP A CA 1
ATOM 615 C C . ASP A 1 76 ? -9.292 -9.215 -21.619 1.00 69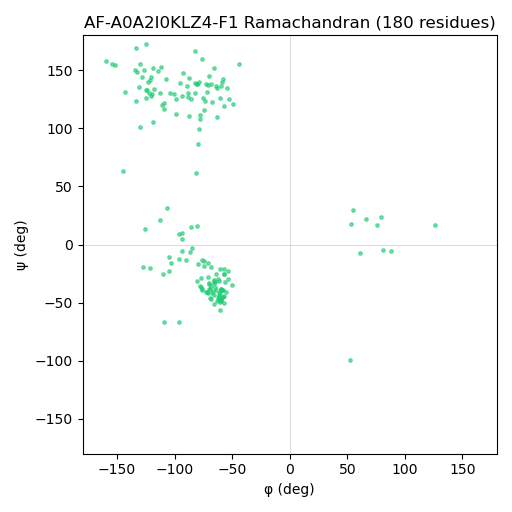.44 76 ASP A C 1
ATOM 617 O O . ASP A 1 76 ? -8.975 -8.168 -21.046 1.00 69.44 76 ASP A O 1
ATOM 621 N N . ASN A 1 77 ? -10.399 -9.312 -22.351 1.00 62.19 77 ASN A N 1
ATOM 622 C CA . ASN A 1 77 ? -11.400 -8.254 -22.416 1.00 62.19 77 ASN A CA 1
ATOM 623 C C . ASN A 1 77 ? -12.302 -8.355 -21.184 1.00 62.19 77 ASN A C 1
ATOM 625 O O . ASN A 1 77 ? -13.511 -8.561 -21.290 1.00 62.19 77 ASN A O 1
ATOM 629 N N . PHE A 1 78 ? -11.706 -8.194 -20.007 1.00 53.91 78 PHE A N 1
ATOM 630 C CA . PHE A 1 78 ? -12.466 -7.932 -18.801 1.00 53.91 78 PHE A CA 1
ATOM 631 C C . PHE A 1 78 ? -12.787 -6.437 -18.736 1.00 53.91 78 PHE A C 1
ATOM 633 O O . PHE A 1 78 ? -11.884 -5.607 -18.885 1.00 53.91 78 PHE A O 1
ATOM 640 N N . PRO A 1 79 ? -14.050 -6.046 -18.497 1.00 53.50 79 PRO A N 1
ATOM 641 C CA . PRO A 1 79 ? -14.333 -4.675 -18.102 1.00 53.50 79 PRO A CA 1
ATOM 642 C C . PRO A 1 79 ? -13.476 -4.330 -16.870 1.00 53.50 79 PRO A C 1
ATOM 644 O O . PRO A 1 79 ? -13.329 -5.146 -15.960 1.00 53.50 79 PRO A O 1
ATOM 647 N N . GLN A 1 80 ? -12.859 -3.144 -16.896 1.00 48.38 80 GLN A N 1
ATOM 648 C CA . GLN A 1 80 ? -11.922 -2.619 -15.890 1.00 48.38 80 GLN A CA 1
ATOM 649 C C . GLN A 1 80 ? -12.376 -2.842 -14.426 1.00 48.38 80 GLN A C 1
ATOM 651 O O . GLN A 1 80 ? -13.564 -3.017 -14.153 1.00 48.38 80 GLN A O 1
ATOM 656 N N . PRO A 1 81 ? -11.424 -2.871 -13.474 1.00 52.09 81 PRO A N 1
ATOM 657 C CA . PRO A 1 81 ? -11.418 -3.784 -12.339 1.00 52.09 81 PRO A CA 1
ATOM 658 C C . PRO A 1 81 ? -12.618 -3.561 -11.423 1.00 52.09 81 PRO A C 1
ATOM 660 O O . PRO A 1 81 ? -12.671 -2.587 -10.680 1.00 52.09 81 PRO A O 1
ATOM 663 N N . HIS A 1 82 ? -13.553 -4.507 -11.423 1.00 54.19 82 HIS A N 1
ATOM 664 C CA . HIS A 1 82 ? -14.547 -4.595 -10.354 1.00 54.19 82 HIS A CA 1
ATOM 665 C C . HIS A 1 82 ? -14.621 -5.985 -9.715 1.00 54.19 82 HIS A C 1
ATOM 667 O O . HIS A 1 82 ? -15.117 -6.113 -8.602 1.00 54.19 82 HIS A O 1
ATOM 673 N N . ILE A 1 83 ? -14.134 -7.045 -10.371 1.00 54.06 83 ILE A N 1
ATOM 674 C CA . ILE A 1 83 ? -14.327 -8.394 -9.833 1.00 54.06 83 ILE A CA 1
ATOM 675 C C . ILE A 1 83 ? -13.033 -8.981 -9.306 1.00 54.06 83 ILE A C 1
ATOM 677 O O . ILE A 1 83 ? -12.975 -9.084 -8.108 1.00 54.06 83 ILE A O 1
ATOM 681 N N . ASP A 1 84 ? -11.978 -9.308 -10.051 1.00 51.31 84 ASP A N 1
ATOM 682 C CA . ASP A 1 84 ? -11.010 -10.282 -9.494 1.00 51.31 84 ASP A CA 1
ATOM 683 C C . ASP A 1 84 ? -10.014 -9.775 -8.426 1.00 51.31 84 ASP A C 1
ATOM 685 O O . ASP A 1 84 ? -9.765 -10.485 -7.451 1.00 51.31 84 ASP A O 1
ATOM 689 N N . VAL A 1 85 ? -9.500 -8.540 -8.511 1.00 56.62 85 VAL A N 1
ATOM 690 C CA . VAL A 1 85 ? -8.683 -7.956 -7.414 1.00 56.62 85 VAL A CA 1
ATOM 691 C C . VAL A 1 85 ? -9.557 -7.637 -6.202 1.00 56.62 85 VAL A C 1
ATOM 693 O O . VAL A 1 85 ? -9.197 -7.946 -5.064 1.00 56.62 85 VAL A O 1
ATOM 696 N N . LEU A 1 86 ? -10.751 -7.094 -6.462 1.00 58.31 86 LEU A N 1
ATOM 697 C CA . LEU A 1 86 ? -11.795 -6.972 -5.453 1.00 58.31 86 LEU A CA 1
ATOM 698 C C . LEU A 1 86 ? -12.138 -8.350 -4.888 1.00 58.31 86 LEU A C 1
ATOM 700 O O . LEU A 1 86 ? -12.242 -8.460 -3.690 1.00 58.31 86 LEU A O 1
ATOM 704 N N . ARG A 1 87 ? -12.199 -9.422 -5.677 1.00 61.72 87 ARG A N 1
ATOM 705 C CA . ARG A 1 87 ? -12.586 -10.785 -5.292 1.00 61.72 87 ARG A CA 1
ATOM 706 C C . ARG A 1 87 ? -11.534 -11.402 -4.404 1.00 61.72 87 ARG A C 1
ATOM 708 O O . ARG A 1 87 ? -11.912 -12.081 -3.460 1.00 61.72 87 ARG A O 1
ATOM 715 N N . ALA A 1 88 ? -10.250 -11.155 -4.653 1.00 71.94 88 ALA A N 1
ATOM 716 C CA . ALA A 1 88 ? -9.196 -11.540 -3.727 1.00 71.94 88 ALA A CA 1
ATOM 717 C C . ALA A 1 88 ? -9.408 -10.839 -2.378 1.00 71.94 88 ALA A C 1
ATOM 719 O O . ALA A 1 88 ? -9.610 -11.516 -1.376 1.00 71.94 88 ALA A O 1
ATOM 720 N N . MET A 1 89 ? -9.486 -9.506 -2.348 1.00 78.44 89 MET A N 1
ATOM 721 C CA . MET A 1 89 ? -9.687 -8.751 -1.099 1.00 78.44 89 MET A CA 1
ATOM 722 C C . MET A 1 89 ? -11.013 -9.091 -0.397 1.00 78.44 89 MET A C 1
ATOM 724 O O . MET A 1 89 ? -11.036 -9.324 0.808 1.00 78.44 89 MET A O 1
ATOM 728 N N . VAL A 1 90 ? -12.096 -9.233 -1.159 1.00 73.88 90 VAL A N 1
ATOM 729 C CA . VAL A 1 90 ? -13.411 -9.715 -0.731 1.00 73.88 90 VAL A CA 1
ATOM 730 C C . VAL A 1 90 ? -13.250 -11.093 -0.116 1.00 73.88 90 VAL A C 1
ATOM 732 O O . VAL A 1 90 ? -13.683 -11.294 1.000 1.00 73.88 90 VAL A O 1
ATOM 735 N N . THR A 1 91 ? -12.578 -12.041 -0.763 1.00 79.44 91 THR A N 1
ATOM 736 C CA . THR A 1 91 ? -12.401 -13.391 -0.206 1.00 79.44 91 THR A CA 1
ATOM 737 C C . THR A 1 91 ? -11.632 -13.348 1.116 1.00 79.44 91 THR A C 1
ATOM 739 O O . THR A 1 91 ? -12.036 -13.988 2.089 1.00 79.44 91 THR A O 1
ATOM 742 N N . LEU A 1 92 ? -10.554 -12.562 1.181 1.00 84.31 92 LEU A N 1
ATOM 743 C CA . LEU A 1 92 ? -9.685 -12.464 2.356 1.00 84.31 92 LEU A CA 1
ATOM 744 C C . LEU A 1 92 ? -10.372 -11.790 3.554 1.00 84.31 92 LEU A C 1
ATOM 746 O O . LEU A 1 92 ? -10.135 -12.195 4.698 1.00 84.31 92 LEU A O 1
ATOM 750 N N . PHE A 1 93 ? -11.228 -10.799 3.293 1.00 87.19 93 PHE A N 1
ATOM 751 C CA . PHE A 1 93 ? -11.802 -9.924 4.315 1.00 87.19 93 PHE A CA 1
ATOM 752 C C . PHE A 1 93 ? -13.343 -9.854 4.326 1.00 87.19 93 PHE A C 1
ATOM 754 O O . PHE A 1 93 ? -13.905 -8.966 4.968 1.00 87.19 93 PHE A O 1
ATOM 761 N N . HIS A 1 94 ? -14.044 -10.760 3.637 1.00 84.88 94 HIS A N 1
ATOM 762 C CA . HIS A 1 94 ? -15.508 -10.732 3.455 1.00 84.88 94 HIS A CA 1
ATOM 763 C C . HIS A 1 94 ? -16.295 -10.551 4.755 1.00 84.88 94 HIS A C 1
ATOM 765 O O . HIS A 1 94 ? -17.345 -9.915 4.753 1.00 84.88 94 HIS A O 1
ATOM 771 N N . ASP A 1 95 ? -15.807 -11.116 5.858 1.00 87.38 95 ASP A N 1
ATOM 772 C CA . ASP A 1 95 ? -16.461 -11.088 7.160 1.00 87.38 95 ASP A CA 1
ATOM 773 C C . ASP A 1 95 ? -16.439 -9.700 7.821 1.00 87.38 95 ASP A C 1
ATOM 775 O O . ASP A 1 95 ? -17.369 -9.363 8.567 1.00 87.38 95 ASP A O 1
ATOM 779 N N . MET A 1 96 ? -15.423 -8.896 7.490 1.00 88.25 96 MET A N 1
ATOM 780 C CA . MET A 1 96 ? -15.151 -7.567 8.051 1.00 88.25 96 MET A CA 1
ATOM 781 C C . MET A 1 96 ? -15.515 -6.421 7.092 1.00 88.25 96 MET A C 1
ATOM 783 O O . MET A 1 96 ? -15.742 -5.290 7.537 1.00 88.25 96 MET A O 1
ATOM 787 N N . MET A 1 97 ? -15.572 -6.691 5.783 1.00 84.88 97 MET A N 1
ATOM 788 C CA . MET A 1 97 ? -15.894 -5.690 4.764 1.00 84.88 97 MET A CA 1
ATOM 789 C C . MET A 1 97 ? -17.253 -5.029 5.000 1.00 84.88 97 MET A C 1
ATOM 791 O O . MET A 1 97 ? -18.218 -5.667 5.422 1.00 84.88 97 MET A O 1
ATOM 795 N N . HIS A 1 98 ? -17.315 -3.731 4.714 1.00 82.31 98 HIS A N 1
ATOM 796 C CA . HIS A 1 98 ? -18.468 -2.844 4.883 1.00 82.31 98 HIS A CA 1
ATOM 797 C C . HIS A 1 98 ? -18.978 -2.685 6.325 1.00 82.31 98 HIS A C 1
ATOM 799 O O . HIS A 1 98 ? -19.818 -1.823 6.587 1.00 82.31 98 HIS A O 1
ATOM 805 N N . LYS A 1 99 ? -18.451 -3.459 7.282 1.00 84.44 99 LYS A N 1
ATOM 806 C CA . LYS A 1 99 ? -18.723 -3.321 8.717 1.00 84.44 99 LYS A CA 1
ATOM 807 C C . LYS A 1 99 ? -17.629 -2.498 9.382 1.00 84.44 99 LYS A C 1
ATOM 809 O O . LYS A 1 99 ? -17.865 -1.368 9.797 1.00 84.44 99 LYS A O 1
ATOM 814 N N . GLU A 1 100 ? -16.434 -3.070 9.414 1.00 85.50 100 GLU A N 1
ATOM 815 C CA . GLU A 1 100 ? -15.270 -2.564 10.140 1.00 85.50 100 GLU A CA 1
ATOM 816 C C . GLU A 1 100 ? -14.202 -2.053 9.180 1.00 85.50 100 GLU A C 1
ATOM 818 O O . GLU A 1 100 ? -13.410 -1.187 9.541 1.00 85.50 100 GLU A O 1
ATOM 823 N N . ILE A 1 101 ? -14.186 -2.562 7.944 1.00 86.38 101 ILE A N 1
ATOM 824 C CA . ILE A 1 101 ? -13.209 -2.152 6.943 1.00 86.38 101 ILE A CA 1
ATOM 825 C C . ILE A 1 101 ? -13.845 -1.837 5.589 1.00 86.38 101 ILE A C 1
ATOM 827 O O . ILE A 1 101 ? -14.832 -2.450 5.185 1.00 86.38 101 ILE A O 1
ATOM 831 N N . GLU A 1 102 ? -13.243 -0.898 4.872 1.00 84.06 102 GLU A N 1
ATOM 832 C CA . GLU A 1 102 ? -13.493 -0.649 3.451 1.00 84.06 102 GLU A CA 1
ATOM 833 C C . GLU A 1 102 ? -12.180 -0.858 2.704 1.00 84.06 102 GLU A C 1
ATOM 835 O O . GLU A 1 102 ? -11.149 -0.316 3.106 1.00 84.06 102 GLU A O 1
ATOM 840 N N . ILE A 1 103 ? -12.201 -1.656 1.637 1.00 81.75 103 ILE A N 1
ATOM 841 C CA . ILE A 1 103 ? -11.010 -1.949 0.837 1.00 81.75 103 ILE A CA 1
ATOM 842 C C . ILE A 1 103 ? -11.272 -1.528 -0.599 1.00 81.75 103 ILE A C 1
ATOM 844 O O . ILE A 1 103 ? -12.267 -1.928 -1.203 1.00 81.75 103 ILE A O 1
ATOM 848 N N . TYR A 1 104 ? -10.334 -0.780 -1.160 1.00 75.38 104 TYR A N 1
ATOM 849 C CA . TYR A 1 104 ? -10.286 -0.467 -2.572 1.00 75.38 104 TYR A CA 1
ATOM 850 C C . TYR A 1 104 ? -8.887 -0.752 -3.104 1.00 75.38 104 TYR A C 1
ATOM 852 O O . TYR A 1 104 ? -7.976 0.046 -2.927 1.00 75.38 104 TYR A O 1
ATOM 860 N N . VAL A 1 105 ? -8.726 -1.892 -3.779 1.00 77.00 105 VAL A N 1
ATOM 861 C CA . VAL A 1 105 ? -7.451 -2.331 -4.372 1.00 77.00 105 VAL A CA 1
ATOM 862 C C . VAL A 1 105 ? -6.307 -2.318 -3.343 1.00 77.00 105 VAL A C 1
ATOM 864 O O . VAL A 1 105 ? -6.197 -3.264 -2.569 1.00 77.00 105 VAL A O 1
ATOM 867 N N . ASP A 1 106 ? -5.463 -1.287 -3.333 1.00 76.81 106 ASP A N 1
ATOM 868 C CA . ASP A 1 106 ? -4.303 -1.114 -2.455 1.00 76.81 106 ASP A CA 1
ATOM 869 C C . ASP A 1 106 ? -4.585 -0.260 -1.207 1.00 76.81 106 ASP A C 1
ATOM 871 O O . ASP A 1 106 ? -3.791 -0.264 -0.265 1.00 76.81 106 ASP A O 1
ATOM 875 N N . ASP A 1 107 ? -5.724 0.427 -1.178 1.00 80.19 107 ASP A N 1
ATOM 876 C CA . ASP A 1 107 ? -6.149 1.323 -0.111 1.00 80.19 107 ASP A CA 1
ATOM 877 C C . ASP A 1 107 ? -7.126 0.607 0.840 1.00 80.19 107 ASP A C 1
ATOM 879 O O . ASP A 1 107 ? -8.163 0.081 0.429 1.00 80.19 107 ASP A O 1
ATOM 883 N N . MET A 1 108 ? -6.813 0.596 2.140 1.00 84.25 108 MET A N 1
ATOM 884 C CA . MET A 1 108 ? -7.648 -0.010 3.186 1.00 84.25 108 MET A CA 1
ATOM 885 C C . MET A 1 108 ? -7.987 1.020 4.265 1.00 84.25 108 MET A C 1
ATOM 887 O O . MET A 1 108 ? -7.101 1.694 4.790 1.00 84.25 108 MET A O 1
ATOM 891 N N . ILE A 1 109 ? -9.259 1.096 4.650 1.00 86.25 109 ILE A N 1
ATOM 892 C CA . ILE A 1 109 ? -9.735 1.870 5.800 1.00 86.25 109 ILE A CA 1
ATOM 893 C C . ILE A 1 109 ? -10.243 0.903 6.855 1.00 86.25 109 ILE A C 1
ATOM 895 O O . ILE A 1 109 ? -11.079 0.060 6.550 1.00 86.25 109 ILE A O 1
ATOM 899 N N . ALA A 1 110 ? -9.799 1.084 8.096 1.00 88.44 110 ALA A N 1
ATOM 900 C CA . ALA A 1 110 ? -10.436 0.511 9.275 1.00 88.44 110 ALA A CA 1
ATOM 901 C C . ALA A 1 110 ? -11.226 1.605 10.000 1.00 88.44 110 ALA A C 1
ATOM 903 O O . ALA A 1 110 ? -10.699 2.688 10.255 1.00 88.44 110 ALA A O 1
ATOM 904 N N . LYS A 1 111 ? -12.487 1.327 10.322 1.00 86.00 111 LYS A N 1
ATOM 905 C CA . LYS A 1 111 ? -13.419 2.233 10.997 1.00 86.00 111 LYS A CA 1
ATOM 906 C C . LYS A 1 111 ? -14.041 1.534 12.204 1.00 86.00 111 LYS A C 1
ATOM 908 O O . LYS A 1 111 ? -14.324 0.343 12.155 1.00 86.00 111 LYS A O 1
ATOM 913 N N . SER A 1 112 ? -14.277 2.294 13.265 1.00 86.56 112 SER A N 1
ATOM 914 C CA . SER A 1 112 ? -15.008 1.858 14.458 1.00 86.56 112 SER A CA 1
ATOM 915 C C . SER A 1 112 ? -16.134 2.841 14.749 1.00 86.56 112 SER A C 1
ATOM 917 O O . SER A 1 112 ? -16.011 4.032 14.446 1.00 86.56 112 SER A O 1
ATOM 919 N N . LYS A 1 113 ? -17.229 2.370 15.343 1.00 81.94 113 LYS A N 1
ATOM 920 C CA . LYS A 1 113 ? -18.299 3.248 15.836 1.00 81.94 113 LYS A CA 1
ATOM 921 C C . LYS A 1 113 ? -17.961 3.804 17.220 1.00 81.94 113 LYS A C 1
ATOM 923 O O . LYS A 1 113 ? -17.040 3.345 17.894 1.00 81.94 113 LYS A O 1
ATOM 928 N N . GLU A 1 114 ? -18.717 4.810 17.647 1.00 75.31 114 GLU A N 1
ATOM 929 C CA . GLU A 1 114 ? -18.601 5.373 18.993 1.00 75.31 114 GLU A CA 1
ATOM 930 C C . GLU A 1 114 ? -18.905 4.297 20.052 1.00 75.31 114 GLU A C 1
ATOM 932 O O . GLU A 1 114 ? -19.938 3.632 19.991 1.00 75.31 114 GLU A O 1
ATOM 937 N N . GLY A 1 115 ? -17.982 4.103 20.999 1.00 68.00 115 GLY A N 1
ATOM 938 C CA . GLY A 1 115 ? -18.083 3.075 22.043 1.00 68.00 115 GLY A CA 1
ATOM 939 C C . GLY A 1 115 ? -17.524 1.694 21.671 1.00 68.00 115 GLY A C 1
ATOM 940 O O . GLY A 1 115 ? -17.447 0.834 22.546 1.00 68.00 115 GLY A O 1
ATOM 941 N N . GLU A 1 116 ? -17.095 1.473 20.424 1.00 77.25 116 GLU A N 1
ATOM 942 C CA . GLU A 1 116 ? -16.386 0.253 20.019 1.00 77.25 116 GLU A CA 1
ATOM 943 C C . GLU A 1 116 ? -14.874 0.384 20.252 1.00 77.25 116 GLU A C 1
ATOM 945 O O . GLU A 1 116 ? -14.278 1.445 20.040 1.00 77.25 116 GLU A O 1
ATOM 950 N N . ASP A 1 117 ? -14.229 -0.711 20.661 1.00 84.25 117 ASP A N 1
ATOM 951 C CA . ASP A 1 117 ? -12.779 -0.732 20.839 1.00 84.25 117 ASP A CA 1
ATOM 952 C C . ASP A 1 117 ? -12.071 -0.873 19.483 1.00 84.25 117 ASP A C 1
ATOM 954 O O . ASP A 1 117 ? -11.927 -1.962 18.920 1.00 84.25 117 ASP A O 1
ATOM 958 N N . TYR A 1 118 ? -11.599 0.261 18.965 1.00 84.12 118 TYR A N 1
ATOM 959 C CA . TYR A 1 118 ? -10.818 0.346 17.732 1.00 84.12 118 TYR A CA 1
ATOM 960 C C . TYR A 1 118 ? -9.587 -0.581 17.725 1.00 84.12 118 TYR A C 1
ATOM 962 O O . TYR A 1 118 ? -9.183 -1.056 16.661 1.00 84.12 118 TYR A O 1
ATOM 970 N N . LEU A 1 119 ? -8.988 -0.880 18.887 1.00 86.44 119 LEU A N 1
ATOM 971 C CA . LEU A 1 119 ? -7.839 -1.787 18.964 1.00 86.44 119 LEU A CA 1
ATOM 972 C C . LEU A 1 119 ? -8.231 -3.236 18.675 1.00 86.44 119 LEU A C 1
ATOM 974 O O . LEU A 1 119 ? -7.442 -3.954 18.067 1.00 86.44 119 LEU A O 1
ATOM 978 N N . VAL A 1 120 ? -9.442 -3.661 19.043 1.00 89.25 120 VAL A N 1
ATOM 979 C CA . VAL A 1 120 ? -9.941 -5.012 18.738 1.00 89.25 120 VAL A CA 1
ATOM 980 C C . VAL A 1 120 ? -10.120 -5.184 17.229 1.00 89.25 120 VAL A C 1
ATOM 982 O O . VAL A 1 120 ? -9.673 -6.183 16.663 1.00 89.25 120 VAL A O 1
ATOM 985 N N . ILE A 1 121 ? -10.685 -4.176 16.561 1.00 88.69 121 ILE A N 1
ATOM 986 C CA . ILE A 1 121 ? -10.852 -4.167 15.100 1.00 88.69 121 ILE A CA 1
ATOM 987 C C . ILE A 1 121 ? -9.488 -4.199 14.399 1.00 88.69 121 ILE A C 1
ATOM 989 O O . ILE A 1 121 ? -9.255 -5.030 13.516 1.00 88.69 121 ILE A O 1
ATOM 993 N N . LEU A 1 122 ? -8.550 -3.340 14.819 1.00 90.00 122 LEU A N 1
ATOM 994 C CA . LEU A 1 122 ? -7.190 -3.343 14.273 1.00 90.00 122 LEU A CA 1
ATOM 995 C C . LEU A 1 122 ? -6.479 -4.677 14.494 1.00 90.00 122 LEU A C 1
ATOM 997 O O . LEU A 1 122 ? -5.769 -5.138 13.603 1.00 90.00 122 LEU A O 1
ATOM 1001 N N . LYS A 1 123 ? -6.680 -5.311 15.652 1.00 91.94 123 LYS A N 1
ATOM 1002 C CA . LYS A 1 123 ? -6.110 -6.622 15.958 1.00 91.94 123 LYS A CA 1
ATOM 1003 C C . LYS A 1 123 ? -6.589 -7.675 14.963 1.00 91.94 123 LYS A C 1
ATOM 1005 O O . LYS A 1 123 ? -5.768 -8.363 14.364 1.00 91.94 123 LYS A O 1
ATOM 1010 N N . HIS A 1 124 ? -7.897 -7.754 14.722 1.00 91.25 124 HIS A N 1
ATOM 1011 C CA . HIS A 1 124 ? -8.464 -8.681 13.738 1.00 91.25 124 HIS A CA 1
ATOM 1012 C C . HIS A 1 124 ? -7.936 -8.421 12.323 1.00 91.25 124 HIS A C 1
ATOM 1014 O O . HIS A 1 124 ? -7.586 -9.365 11.607 1.00 91.25 124 HIS A O 1
ATOM 1020 N N . LEU A 1 125 ? -7.823 -7.147 11.935 1.00 91.38 125 LEU A N 1
ATOM 1021 C CA . LEU A 1 125 ? -7.261 -6.751 10.648 1.00 91.38 125 LEU A CA 1
ATOM 1022 C C . LEU A 1 125 ? -5.796 -7.194 10.512 1.00 91.38 125 LEU A C 1
ATOM 1024 O O . LEU A 1 125 ? -5.418 -7.785 9.500 1.00 91.38 125 LEU A O 1
ATOM 1028 N N . PHE A 1 126 ? -4.969 -6.937 11.523 1.00 91.88 126 PHE A N 1
ATOM 1029 C CA . PHE A 1 126 ? -3.540 -7.252 11.495 1.00 91.88 126 PHE A CA 1
ATOM 1030 C C . PHE A 1 126 ? -3.279 -8.759 11.550 1.00 91.88 126 PHE A C 1
ATOM 1032 O O . PHE A 1 126 ? -2.436 -9.255 10.801 1.00 91.88 126 PHE A O 1
ATOM 1039 N N . ASP A 1 127 ? -4.056 -9.506 12.338 1.00 92.19 127 ASP A N 1
ATOM 1040 C CA . ASP A 1 127 ? -4.019 -10.972 12.359 1.00 92.19 127 ASP A CA 1
ATOM 1041 C C . ASP A 1 127 ? -4.332 -11.545 10.959 1.00 92.19 127 ASP A C 1
ATOM 1043 O O . ASP A 1 127 ? -3.680 -12.486 10.492 1.00 92.19 127 ASP A O 1
ATOM 1047 N N . ARG A 1 128 ? -5.285 -10.938 10.236 1.00 90.38 128 ARG A N 1
ATOM 1048 C CA . ARG A 1 128 ? -5.643 -11.321 8.862 1.00 90.38 128 ARG A CA 1
ATOM 1049 C C . ARG A 1 128 ? -4.536 -10.988 7.859 1.00 90.38 128 ARG A C 1
ATOM 1051 O O . ARG A 1 128 ? -4.170 -11.851 7.060 1.00 90.38 128 ARG A O 1
ATOM 1058 N N . LEU A 1 129 ? -3.967 -9.783 7.923 1.00 88.44 129 LEU A N 1
ATOM 1059 C CA . LEU A 1 129 ? -2.838 -9.374 7.078 1.00 88.44 129 LEU A CA 1
ATOM 1060 C C . LEU A 1 129 ? -1.640 -10.311 7.268 1.00 88.44 129 LEU A C 1
ATOM 1062 O O . LEU A 1 129 ? -1.086 -10.817 6.291 1.00 88.44 129 LEU A O 1
ATOM 1066 N N . LYS A 1 130 ? -1.315 -10.634 8.524 1.00 86.25 130 LYS A N 1
ATOM 1067 C CA . LYS A 1 130 ? -0.260 -11.582 8.889 1.00 86.25 130 LYS A CA 1
ATOM 1068 C C . LYS A 1 130 ? -0.514 -12.973 8.312 1.00 86.25 130 LYS A C 1
ATOM 1070 O O . LYS A 1 130 ? 0.381 -13.542 7.687 1.00 86.25 130 LYS A O 1
ATOM 1075 N N . LYS A 1 131 ? -1.732 -13.508 8.463 1.00 86.50 131 LYS A N 1
ATOM 1076 C CA . LYS A 1 131 ? -2.121 -14.833 7.941 1.00 86.50 131 LYS A CA 1
ATOM 1077 C C . LYS A 1 131 ? -1.876 -14.961 6.436 1.00 86.50 131 LYS A C 1
ATOM 1079 O O . LYS A 1 131 ? -1.400 -16.001 5.985 1.00 86.50 131 LYS A O 1
ATOM 1084 N N . TYR A 1 132 ? -2.174 -13.911 5.676 1.00 84.06 132 TYR A N 1
ATOM 1085 C CA . TYR A 1 132 ? -2.016 -13.893 4.220 1.00 84.06 132 TYR A CA 1
ATOM 1086 C C . TYR A 1 132 ? -0.699 -13.272 3.742 1.00 84.06 132 TYR A C 1
ATOM 1088 O O . TYR A 1 132 ? -0.514 -13.093 2.541 1.00 84.06 132 TYR A O 1
ATOM 1096 N N . LYS A 1 133 ? 0.235 -12.985 4.662 1.00 81.12 133 LYS A N 1
ATOM 1097 C CA . LYS A 1 133 ? 1.549 -12.381 4.382 1.00 81.12 133 LYS A CA 1
ATOM 1098 C C . LYS A 1 133 ? 1.461 -11.053 3.617 1.00 81.12 133 LYS A C 1
ATOM 1100 O O . LYS A 1 133 ? 2.373 -10.700 2.870 1.00 81.12 133 LYS A O 1
ATOM 1105 N N . LEU A 1 134 ? 0.377 -10.309 3.822 1.00 83.06 134 LEU A N 1
ATOM 1106 C CA . LEU A 1 134 ? 0.212 -8.958 3.302 1.00 83.06 134 LEU A CA 1
ATOM 1107 C C . LEU A 1 134 ? 0.916 -7.972 4.233 1.00 83.06 134 LEU A C 1
ATOM 1109 O O . LEU A 1 134 ? 0.842 -8.107 5.455 1.00 83.06 134 LEU A O 1
ATOM 1113 N N . ARG A 1 135 ? 1.599 -6.980 3.654 1.00 83.12 135 ARG A N 1
ATOM 1114 C CA . ARG A 1 135 ? 2.341 -5.970 4.413 1.00 83.12 135 ARG A CA 1
ATOM 1115 C C . ARG A 1 135 ? 1.883 -4.556 4.091 1.00 83.12 135 ARG A C 1
ATOM 1117 O O . ARG A 1 135 ? 1.677 -4.214 2.930 1.00 83.12 135 ARG A O 1
ATOM 1124 N N . LEU A 1 136 ? 1.795 -3.729 5.125 1.00 83.81 136 LEU A N 1
ATOM 1125 C CA . LEU A 1 136 ? 1.470 -2.311 5.047 1.00 83.81 136 LEU A CA 1
ATOM 1126 C C . LEU A 1 136 ? 2.743 -1.466 4.959 1.00 83.81 136 LEU A C 1
ATOM 1128 O O . LEU A 1 136 ? 3.767 -1.795 5.554 1.00 83.81 136 LEU A O 1
ATOM 1132 N N . ASN A 1 137 ? 2.687 -0.339 4.252 1.00 82.25 137 ASN A N 1
ATOM 1133 C CA . ASN A 1 137 ? 3.782 0.627 4.257 1.00 82.25 137 ASN A CA 1
ATOM 1134 C C . ASN A 1 137 ? 3.603 1.604 5.433 1.00 82.25 137 ASN A C 1
ATOM 1136 O O . ASN A 1 137 ? 2.712 2.452 5.362 1.00 82.25 137 ASN A O 1
ATOM 1140 N N . PRO A 1 138 ? 4.454 1.559 6.475 1.00 80.12 138 PRO A N 1
ATOM 1141 C CA . PRO A 1 138 ? 4.262 2.371 7.675 1.00 80.12 138 PRO A CA 1
ATOM 1142 C C . PRO A 1 138 ? 4.295 3.877 7.388 1.00 80.12 138 PRO A C 1
ATOM 1144 O O . PRO A 1 138 ? 3.560 4.625 8.019 1.00 80.12 138 PRO A O 1
ATOM 1147 N N . ALA A 1 139 ? 5.070 4.325 6.392 1.00 75.50 139 ALA A N 1
ATOM 1148 C CA . ALA A 1 139 ? 5.150 5.737 6.014 1.00 75.50 139 ALA A CA 1
ATOM 1149 C C . ALA A 1 139 ? 3.877 6.261 5.320 1.00 75.50 139 ALA A C 1
ATOM 1151 O 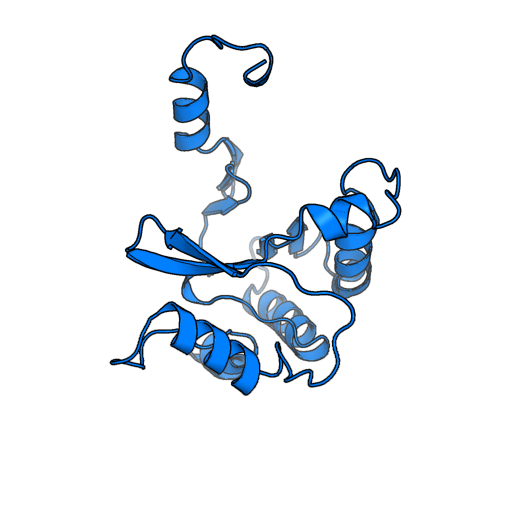O . ALA A 1 139 ? 3.711 7.470 5.179 1.00 75.50 139 ALA A O 1
ATOM 1152 N N . LYS A 1 140 ? 3.001 5.362 4.854 1.00 80.56 140 LYS A N 1
ATOM 1153 C CA . LYS A 1 140 ? 1.714 5.700 4.229 1.00 80.56 140 LYS A CA 1
ATOM 1154 C C . LYS A 1 140 ? 0.516 5.437 5.143 1.00 80.56 140 LYS A C 1
ATOM 1156 O O . LYS A 1 140 ? -0.588 5.863 4.818 1.00 80.56 140 LYS A O 1
ATOM 1161 N N . CYS A 1 141 ? 0.712 4.747 6.264 1.00 84.19 141 CYS A N 1
ATOM 1162 C CA . CYS A 1 141 ? -0.367 4.455 7.197 1.00 84.19 141 CYS A CA 1
ATOM 1163 C C . CYS A 1 141 ? -0.653 5.654 8.101 1.00 84.19 141 CYS A C 1
ATOM 1165 O O . CYS A 1 141 ? 0.256 6.285 8.633 1.00 84.19 141 CYS A O 1
ATOM 1167 N N . THR A 1 142 ? -1.937 5.919 8.330 1.00 83.75 142 THR A N 1
ATOM 1168 C CA . THR A 1 142 ? -2.404 6.894 9.319 1.00 83.75 142 THR A CA 1
ATOM 1169 C C . THR A 1 142 ? -3.291 6.168 10.323 1.00 83.75 142 THR A C 1
ATOM 1171 O O . THR A 1 142 ? -4.221 5.472 9.926 1.00 83.75 142 THR A O 1
ATOM 1174 N N . PHE A 1 143 ? -3.010 6.314 11.619 1.00 84.81 143 PHE A N 1
ATOM 1175 C CA . PHE A 1 143 ? -3.735 5.623 12.690 1.00 84.81 143 PHE A CA 1
ATOM 1176 C C . PHE A 1 143 ? -4.379 6.617 13.655 1.00 84.81 143 PHE A C 1
ATOM 1178 O O . PHE A 1 143 ? -3.791 7.652 13.959 1.00 84.81 143 PHE A O 1
ATOM 1185 N N . GLY A 1 144 ? -5.566 6.278 14.169 1.00 81.00 144 GLY A N 1
ATOM 1186 C CA . GLY A 1 144 ? -6.257 7.085 15.183 1.00 81.00 144 GLY A CA 1
ATOM 1187 C C . GLY A 1 144 ? -6.717 8.457 14.685 1.00 81.00 144 GLY A C 1
ATOM 1188 O O . GLY A 1 144 ? -6.902 9.372 15.485 1.00 81.00 144 GLY A O 1
ATOM 1189 N N . ALA A 1 145 ? -6.867 8.624 13.371 1.00 80.75 145 ALA A N 1
ATOM 1190 C CA . ALA A 1 145 ? -7.300 9.878 12.781 1.00 80.75 145 ALA A CA 1
ATOM 1191 C C . ALA A 1 145 ? -8.829 9.937 12.673 1.00 80.75 145 ALA A C 1
ATOM 1193 O O . ALA A 1 145 ? -9.466 8.988 12.225 1.00 80.75 145 ALA A O 1
ATOM 1194 N N . LYS A 1 146 ? -9.407 11.088 13.033 1.00 76.56 146 LYS A N 1
ATOM 1195 C CA . LYS A 1 146 ? -10.842 11.387 12.854 1.00 76.56 146 LYS A CA 1
ATOM 1196 C C . LYS A 1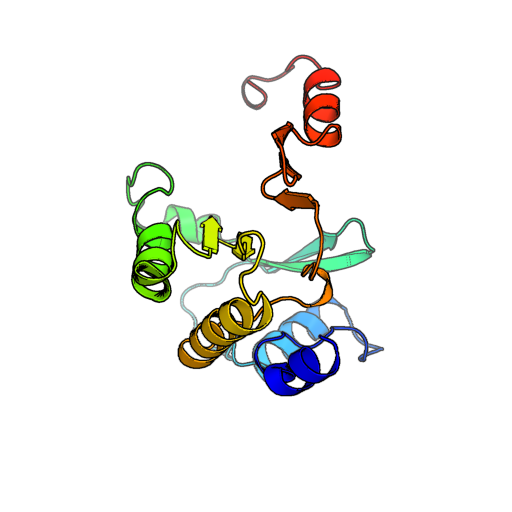 146 ? -11.218 11.724 11.407 1.00 76.56 146 LYS A C 1
ATOM 1198 O O . LYS A 1 146 ? -12.391 11.813 11.057 1.00 76.56 146 LYS A O 1
ATOM 1203 N N . SER A 1 147 ? -10.212 11.981 10.574 1.00 76.00 147 SER A N 1
ATOM 1204 C CA . SER A 1 147 ? -10.359 12.194 9.137 1.00 76.00 147 SER A CA 1
ATOM 1205 C C . SER A 1 147 ? -9.088 11.774 8.400 1.00 76.00 147 SER A C 1
ATOM 1207 O O . SER A 1 147 ? -8.005 11.781 8.986 1.00 76.00 147 SER A O 1
ATOM 1209 N N . GLY A 1 148 ? -9.204 11.402 7.127 1.00 74.75 148 GLY A N 1
ATOM 1210 C CA . GLY A 1 148 ? -8.079 10.928 6.323 1.00 74.75 148 GLY A CA 1
ATOM 1211 C C . GLY A 1 148 ? -8.330 11.031 4.822 1.00 74.75 148 GLY A C 1
ATOM 1212 O O . GLY A 1 148 ? -9.472 11.092 4.373 1.00 74.75 148 GLY A O 1
ATOM 1213 N N . LYS A 1 149 ? -7.252 11.069 4.033 1.00 72.94 149 LYS A N 1
ATOM 1214 C CA . LYS A 1 149 ? -7.328 11.054 2.567 1.00 72.94 149 LYS A CA 1
ATOM 1215 C C . LYS A 1 149 ? -7.344 9.615 2.045 1.00 72.94 149 LYS A C 1
ATOM 1217 O O . LYS A 1 149 ? -6.453 8.850 2.397 1.00 72.94 149 LYS A O 1
ATOM 1222 N N . LEU A 1 150 ? -8.290 9.280 1.168 1.00 68.06 150 LEU A N 1
ATOM 1223 C CA . LEU A 1 150 ? -8.387 7.983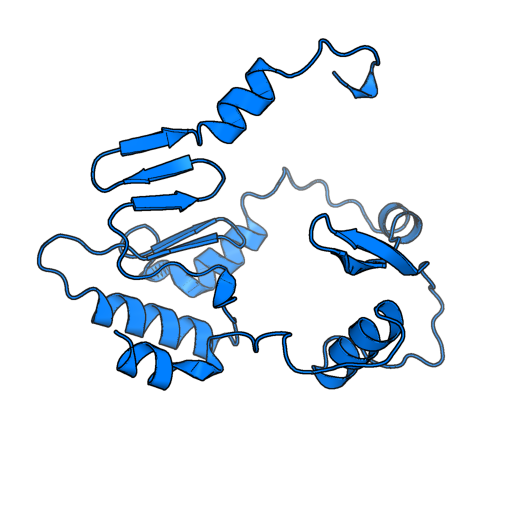 0.488 1.00 68.06 150 LEU A CA 1
ATOM 1224 C C . LEU A 1 150 ? -8.882 8.166 -0.950 1.00 68.06 150 LEU A C 1
ATOM 1226 O O . LEU A 1 150 ? -9.862 8.874 -1.163 1.00 68.06 150 LEU A O 1
ATOM 1230 N N . LEU A 1 151 ? -8.225 7.564 -1.948 1.00 68.50 151 LEU A N 1
ATOM 1231 C CA . LEU A 1 151 ? -8.603 7.657 -3.375 1.00 68.50 151 LEU A CA 1
ATOM 1232 C C . LEU A 1 151 ? -8.762 9.089 -3.930 1.00 68.50 151 LEU A C 1
ATOM 1234 O O . LEU A 1 151 ? -9.315 9.315 -5.010 1.00 68.50 151 LEU A O 1
ATOM 1238 N N . GLY A 1 152 ? -8.211 10.089 -3.240 1.00 69.00 152 GLY A N 1
ATOM 1239 C CA . GLY A 1 152 ? -8.412 11.504 -3.559 1.00 69.00 152 GLY A CA 1
ATOM 1240 C C . GLY A 1 152 ? -9.739 12.082 -3.069 1.00 69.00 152 GLY A C 1
ATOM 1241 O O . GLY A 1 152 ? -10.193 13.084 -3.613 1.00 69.00 152 GLY A O 1
ATOM 1242 N N . PHE A 1 153 ? -10.328 11.470 -2.050 1.00 70.81 153 PHE A N 1
ATOM 1243 C CA . PHE A 1 153 ? -11.366 12.028 -1.197 1.00 70.81 153 PHE A CA 1
ATOM 1244 C C . PHE A 1 153 ? -10.804 12.233 0.212 1.00 70.81 153 PHE A C 1
ATOM 1246 O O . PHE A 1 153 ? -9.884 11.534 0.630 1.00 70.81 153 PHE A O 1
ATOM 1253 N N . VAL A 1 154 ? -11.344 13.194 0.947 1.00 77.44 154 VAL A N 1
ATOM 1254 C CA . VAL A 1 154 ? -11.147 13.389 2.379 1.00 77.44 154 VAL A CA 1
ATOM 1255 C C . VAL A 1 154 ? -12.360 12.783 3.076 1.00 77.44 154 VAL A C 1
ATOM 1257 O O . VAL A 1 154 ? -13.478 13.268 2.929 1.00 77.44 154 VAL A O 1
ATOM 1260 N N . VAL A 1 155 ? -12.144 11.702 3.814 1.00 76.94 155 VAL A N 1
ATOM 1261 C CA . VAL A 1 155 ? -13.168 11.035 4.620 1.00 76.94 155 VAL A CA 1
ATOM 1262 C C . VAL A 1 155 ? -13.087 11.593 6.036 1.00 76.94 155 VAL A C 1
ATOM 1264 O O . VAL A 1 155 ? -12.006 11.614 6.622 1.00 76.94 155 VAL A O 1
ATOM 1267 N N . SER A 1 156 ? -14.206 12.052 6.588 1.00 77.50 156 SER A N 1
ATOM 1268 C CA . SER A 1 156 ? -14.336 12.524 7.970 1.00 77.50 156 SER A CA 1
ATOM 1269 C C . SER A 1 156 ? -15.448 11.769 8.702 1.00 77.50 156 SER A C 1
ATOM 1271 O O . SER A 1 156 ? -16.219 11.038 8.083 1.00 77.50 156 SER A O 1
ATOM 1273 N N . GLU A 1 157 ? -15.581 11.981 10.014 1.00 70.62 157 GLU A N 1
ATOM 1274 C CA . GLU A 1 157 ? -16.707 11.458 10.812 1.00 70.62 157 GLU A CA 1
ATOM 1275 C C . GLU A 1 157 ? -18.095 11.831 10.243 1.00 70.62 157 GLU A C 1
ATOM 1277 O O . GLU A 1 157 ? -19.078 11.162 10.553 1.00 70.62 157 GLU A O 1
ATOM 1282 N N . ARG A 1 158 ? -18.202 12.905 9.441 1.00 69.25 158 ARG A N 1
ATOM 1283 C CA . ARG A 1 158 ? -19.488 13.492 9.015 1.00 69.25 158 ARG A CA 1
ATOM 1284 C C . ARG A 1 158 ? -19.704 13.537 7.501 1.00 69.25 158 ARG A C 1
ATOM 1286 O O . ARG A 1 158 ? -20.845 13.681 7.071 1.00 69.25 158 ARG A O 1
ATOM 1293 N N . SER A 1 159 ? -18.645 13.459 6.698 1.00 66.19 159 SER A N 1
ATOM 1294 C CA . SER A 1 159 ? -18.708 13.686 5.250 1.00 66.19 159 SER A CA 1
ATOM 1295 C C . SER A 1 159 ? -17.589 12.966 4.495 1.00 66.19 159 SER A C 1
ATOM 1297 O O . SER A 1 159 ? -16.515 12.700 5.035 1.00 66.19 159 SER A O 1
ATOM 1299 N N . ILE A 1 160 ? -17.843 12.686 3.215 1.00 76.50 160 ILE A N 1
ATOM 1300 C CA . ILE A 1 160 ? -16.817 12.350 2.225 1.00 76.50 160 ILE A CA 1
ATOM 1301 C C . ILE A 1 160 ? -16.732 13.544 1.277 1.00 76.50 160 ILE A C 1
ATOM 1303 O O . ILE A 1 160 ? -17.702 13.869 0.593 1.00 76.50 160 ILE A O 1
ATOM 1307 N N . GLU A 1 161 ? -15.585 14.207 1.247 1.00 79.69 161 GLU A N 1
ATOM 1308 C CA . GLU A 1 161 ? -15.337 15.393 0.427 1.00 79.69 161 GLU A CA 1
ATOM 1309 C C . GLU A 1 161 ? -14.287 15.084 -0.639 1.00 79.69 161 GLU A C 1
ATOM 1311 O O . GLU A 1 161 ? -13.414 14.249 -0.435 1.00 79.69 161 GLU A O 1
ATOM 1316 N N . VAL A 1 162 ? -14.346 15.726 -1.805 1.00 77.62 162 VAL A N 1
ATOM 1317 C CA . VAL A 1 162 ? -13.306 15.544 -2.833 1.00 77.62 162 VAL A CA 1
ATOM 1318 C C . VAL A 1 162 ? -12.032 16.254 -2.381 1.00 77.62 162 VAL A C 1
ATOM 1320 O O . VAL A 1 162 ? -12.103 17.381 -1.894 1.00 77.62 162 VAL A O 1
ATOM 1323 N N . ASP A 1 163 ? -10.862 15.633 -2.568 1.00 79.88 163 ASP A N 1
ATOM 1324 C CA . ASP A 1 163 ? -9.587 16.273 -2.243 1.00 79.88 163 ASP A CA 1
ATOM 1325 C C . ASP A 1 163 ? -9.472 17.599 -3.015 1.00 79.88 163 ASP A C 1
ATOM 1327 O O . ASP A 1 163 ? -9.464 17.589 -4.255 1.00 79.88 163 ASP A O 1
ATOM 1331 N N . PRO A 1 164 ? -9.350 18.742 -2.317 1.00 79.50 164 PRO A N 1
ATOM 1332 C CA . PRO A 1 164 ? -9.275 20.049 -2.956 1.00 79.50 164 PRO A CA 1
ATOM 1333 C C . PRO A 1 164 ? -8.117 20.148 -3.956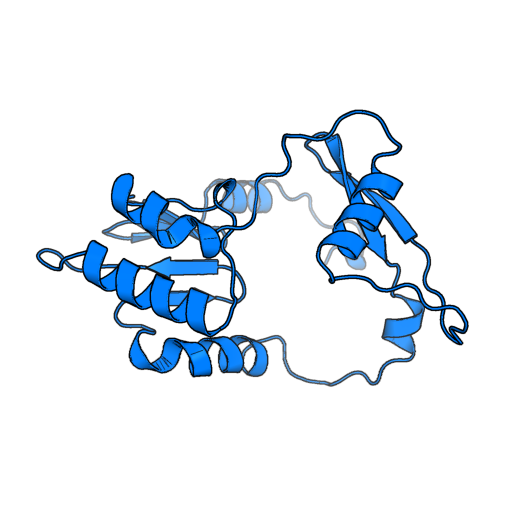 1.00 79.50 164 PRO A C 1
ATOM 1335 O O . PRO A 1 164 ? -8.211 20.907 -4.919 1.00 79.50 164 PRO A O 1
ATOM 1338 N N . TYR A 1 165 ? -7.053 19.351 -3.796 1.00 81.50 165 TYR A N 1
ATOM 1339 C CA . TYR A 1 165 ? -5.965 19.288 -4.768 1.00 81.50 165 TYR A CA 1
ATOM 1340 C C . TYR A 1 165 ? -6.398 18.668 -6.104 1.00 81.50 165 TYR A C 1
ATOM 1342 O O . TYR A 1 165 ? -6.051 19.198 -7.158 1.00 81.50 165 TYR A O 1
ATOM 1350 N N . LYS A 1 166 ? -7.198 17.590 -6.089 1.00 80.12 166 LYS A N 1
ATOM 1351 C CA . LYS A 1 166 ? -7.747 17.002 -7.323 1.00 80.12 166 LYS A CA 1
ATOM 1352 C C . LYS A 1 166 ? -8.734 17.954 -7.994 1.00 80.12 166 LYS A C 1
ATOM 1354 O O . LYS A 1 166 ? -8.693 18.106 -9.211 1.00 80.12 166 LYS A O 1
ATOM 1359 N N . VAL A 1 167 ? -9.564 18.644 -7.205 1.00 82.81 167 VAL A N 1
ATOM 1360 C CA . VAL A 1 167 ? -10.473 19.681 -7.722 1.00 82.81 167 VAL A CA 1
ATOM 1361 C C . VAL A 1 167 ? -9.682 20.798 -8.400 1.00 82.81 167 VAL A C 1
ATOM 1363 O O . VAL A 1 167 ? -10.022 21.209 -9.506 1.00 82.81 167 VAL A O 1
ATOM 1366 N N . LYS A 1 168 ? -8.604 21.267 -7.763 1.00 86.12 168 LYS A N 1
ATOM 1367 C CA . LYS A 1 168 ? -7.725 22.298 -8.317 1.00 86.12 168 LYS A CA 1
ATOM 1368 C C . LYS A 1 168 ? -7.057 21.838 -9.615 1.00 86.12 168 LYS A C 1
ATOM 1370 O O . LYS A 1 168 ? -7.117 22.564 -10.596 1.00 86.12 168 LYS A O 1
ATOM 1375 N N . ALA A 1 169 ? -6.518 20.619 -9.648 1.00 83.88 169 ALA A N 1
ATOM 1376 C CA . ALA A 1 169 ? -5.872 20.063 -10.837 1.00 83.88 169 ALA A CA 1
ATOM 1377 C C . ALA A 1 169 ? -6.818 19.978 -12.048 1.00 83.88 169 ALA A C 1
ATOM 1379 O O . ALA A 1 169 ? -6.401 20.269 -13.161 1.00 83.88 169 ALA A O 1
ATOM 1380 N N . ILE A 1 170 ? -8.093 19.629 -11.833 1.00 84.75 170 ILE A N 1
ATOM 1381 C CA . ILE A 1 170 ? -9.104 19.613 -12.903 1.00 84.75 170 ILE A CA 1
ATOM 1382 C C . ILE A 1 170 ? -9.481 21.039 -13.327 1.00 84.75 170 ILE A C 1
ATOM 1384 O O . ILE A 1 170 ? -9.631 21.306 -14.513 1.00 84.75 170 ILE A O 1
ATOM 1388 N N . ARG A 1 171 ? -9.628 21.971 -12.376 1.00 84.38 171 ARG A N 1
ATOM 1389 C CA . ARG A 1 171 ? -9.966 23.375 -12.680 1.00 84.38 171 ARG A CA 1
ATOM 1390 C C . ARG A 1 171 ? -8.868 24.107 -13.447 1.00 84.38 171 ARG A C 1
ATOM 1392 O O . ARG A 1 171 ? -9.173 25.013 -14.211 1.00 84.38 171 ARG A O 1
ATOM 1399 N N . GLU A 1 172 ? -7.617 23.738 -13.211 1.00 90.62 172 GLU A N 1
ATOM 1400 C CA . GLU A 1 172 ? -6.438 24.335 -13.843 1.00 90.62 172 GLU A CA 1
ATOM 1401 C C . GLU A 1 172 ? -5.986 23.566 -15.094 1.00 90.62 172 GLU A C 1
ATOM 1403 O O . GLU A 1 172 ? -4.956 23.904 -15.677 1.00 90.62 172 GLU A O 1
ATOM 1408 N N . LEU A 1 173 ? -6.733 22.536 -15.514 1.00 86.31 173 LEU A N 1
ATOM 1409 C CA . LEU A 1 173 ? -6.385 21.740 -16.685 1.00 86.31 173 LEU A CA 1
ATOM 1410 C C . LEU A 1 173 ? -6.526 22.607 -17.954 1.00 86.31 173 LEU A C 1
ATOM 1412 O O . LEU A 1 173 ? -7.611 23.143 -18.202 1.00 86.31 173 LEU A O 1
ATOM 1416 N N . PRO A 1 174 ? -5.464 22.773 -18.764 1.00 86.81 174 PRO A N 1
ATOM 1417 C CA . PRO A 1 174 ? -5.571 23.507 -20.017 1.00 86.81 174 PRO A CA 1
ATOM 1418 C C . PRO A 1 174 ? -6.484 22.759 -21.002 1.00 86.81 174 PRO A C 1
ATOM 1420 O O . PRO A 1 174 ? -6.577 21.530 -20.940 1.00 86.81 174 PRO A O 1
ATOM 1423 N N . PRO A 1 175 ? -7.155 23.474 -21.922 1.00 85.31 175 PRO A N 1
ATOM 1424 C CA . PRO A 1 175 ? -7.964 22.834 -22.948 1.00 85.31 175 PRO A CA 1
ATOM 1425 C C . PRO A 1 175 ? -7.093 21.899 -23.802 1.00 85.31 175 PRO A C 1
ATOM 1427 O O . PRO A 1 175 ? -5.977 22.283 -24.168 1.00 85.31 175 PRO A O 1
ATOM 1430 N N . PRO A 1 176 ? -7.584 20.688 -24.120 1.00 87.44 176 PRO A N 1
ATOM 1431 C CA . PRO A 1 176 ? -6.812 19.708 -24.864 1.00 87.44 176 PRO A CA 1
ATOM 1432 C C . PRO A 1 176 ? -6.488 20.237 -26.262 1.00 87.44 176 PRO A C 1
ATOM 1434 O O . PRO A 1 176 ? -7.335 20.787 -26.966 1.00 87.44 176 PRO A O 1
ATOM 1437 N N . SER A 1 177 ? -5.234 20.063 -26.652 1.00 86.50 177 SER A N 1
ATOM 1438 C CA . SER A 1 177 ? -4.657 20.505 -27.920 1.00 86.50 177 SER A CA 1
ATOM 1439 C C . SER A 1 177 ? -4.490 19.363 -28.923 1.00 86.50 177 SER A C 1
ATOM 1441 O O . SER A 1 177 ? -4.329 19.603 -30.121 1.00 86.50 177 SER A O 1
ATOM 1443 N N . THR A 1 178 ? -4.558 18.112 -28.457 1.00 85.69 178 THR A N 1
ATOM 1444 C CA . THR A 1 178 ? -4.405 16.919 -29.293 1.00 85.69 178 THR A CA 1
ATOM 1445 C C . THR A 1 178 ? -5.527 15.911 -29.069 1.00 85.69 178 THR A C 1
ATOM 1447 O O . THR A 1 178 ? -6.118 15.835 -27.998 1.00 85.69 178 THR A O 1
ATOM 1450 N N . VAL A 1 179 ? -5.788 15.064 -30.072 1.00 74.75 179 VAL A N 1
ATOM 1451 C CA . VAL A 1 179 ? -6.786 13.975 -29.983 1.00 74.75 179 VAL A CA 1
ATOM 1452 C C . VAL A 1 179 ? -6.447 12.968 -28.874 1.00 74.75 179 VAL A C 1
ATOM 1454 O O . VAL A 1 179 ? -7.323 12.261 -28.403 1.00 74.75 179 VAL A O 1
ATOM 1457 N N . ARG A 1 180 ? -5.180 12.897 -28.440 1.00 69.00 180 ARG A N 1
ATOM 1458 C CA . ARG A 1 180 ? -4.756 12.049 -27.313 1.00 69.00 180 ARG A CA 1
ATOM 1459 C C . ARG A 1 180 ? -5.056 12.661 -25.941 1.00 69.00 180 ARG A C 1
ATOM 1461 O O . ARG A 1 180 ? -4.968 11.943 -24.952 1.00 69.00 180 ARG A O 1
ATOM 1468 N N . GLU A 1 181 ? -5.333 13.961 -25.880 1.00 72.12 181 GLU A N 1
ATOM 1469 C CA . GLU A 1 181 ? -5.655 14.697 -24.649 1.00 72.12 181 GLU A CA 1
ATOM 1470 C C . GLU A 1 181 ? -7.170 14.777 -24.383 1.00 72.12 181 GLU A C 1
ATOM 1472 O O . GLU A 1 181 ? -7.563 15.274 -23.329 1.00 72.12 181 GLU A O 1
ATOM 1477 N N . VAL A 1 182 ? -7.998 14.298 -25.323 1.00 59.81 182 VAL A N 1
ATOM 1478 C CA . VAL A 1 182 ? -9.469 14.221 -25.236 1.00 59.81 182 VAL A CA 1
ATOM 1479 C C . VAL A 1 182 ? -9.913 12.829 -24.801 1.00 59.81 182 VAL A C 1
ATOM 1481 O O . VAL A 1 182 ? -9.353 11.842 -25.330 1.00 59.81 182 VAL A O 1
#

pLDDT: mean 77.26, std 11.29, range [38.75, 92.19]

Foldseek 3Di:
DVVLCVVLVLQADDDPPPDDDDDLQVVVVVVCVVVVVDDDDPDDPDDWDWDWDQDPVRHTDTDTHCVVVVVVDDDDPDDPDDDDLVVVVCVLQVVPDPPQWDDDNLDIDGDDDPPDDSSVSVVVVSVSSVVVSHHDHPVPDDPPDQWDDDPQWIDHPPDTHGNVVVVVCVVPDDDDPDPVSD

Nearest PDB structures (foldseek):
  4ol8-assembly2_F  TM=7.498E-01  e=1.744E-06  Saccharomyces cerevisiae
  7o24-assembly1_A  TM=7.595E-01  e=7.938E-06  White-tufted-ear marmoset simian foamy virus
  7o0h-assembly1_A  TM=7.514E-01  e=4.334E-05  White-tufted-ear marmoset simian foamy virus
  8r0s-assembly1_A  TM=6.768E-01  e=2.671E-04  Cauliflower mosaic virus
  7o0g-assembly1_A  TM=6.891E-01  e=1.077E-03  White-tufted-ear marmoset simian foamy virus

Radius of gyration: 20.66 Å; Cα contacts (8 Å, |Δi|>4): 133; chains: 1; bounding box: 46×43×52 Å